Protein AF-A0A967FM12-F1 (afdb_monomer_lite)

Structure (mmCIF, N/CA/C/O backbone):
data_AF-A0A967FM12-F1
#
_entry.id   AF-A0A967FM12-F1
#
loop_
_atom_site.group_PDB
_atom_site.id
_atom_site.type_symbol
_atom_site.label_atom_id
_atom_site.label_alt_id
_atom_site.label_comp_id
_atom_site.label_asym_id
_atom_site.label_entity_id
_atom_site.label_seq_id
_atom_site.pdbx_PDB_ins_code
_atom_site.Cartn_x
_atom_site.Cartn_y
_atom_site.Cartn_z
_atom_site.occupancy
_atom_site.B_iso_or_equiv
_atom_site.auth_seq_id
_atom_site.auth_comp_id
_atom_site.auth_asym_id
_atom_site.auth_atom_id
_atom_site.pdbx_PDB_model_num
ATOM 1 N N . MET A 1 1 ? 28.161 31.773 -40.538 1.00 46.97 1 MET A N 1
ATOM 2 C CA . MET A 1 1 ? 29.030 30.963 -39.656 1.00 46.97 1 MET A CA 1
ATOM 3 C C . MET A 1 1 ? 28.646 29.514 -39.875 1.00 46.97 1 MET A C 1
ATOM 5 O O . MET A 1 1 ? 27.492 29.190 -39.627 1.00 46.97 1 MET A O 1
ATOM 9 N N . ASP A 1 2 ? 29.550 28.676 -40.384 1.00 52.00 2 ASP A N 1
ATOM 10 C CA . ASP A 1 2 ? 29.292 27.235 -40.485 1.00 52.00 2 ASP A CA 1
ATOM 11 C C . ASP A 1 2 ? 29.096 26.665 -39.079 1.00 52.00 2 ASP A C 1
ATOM 13 O O . ASP A 1 2 ? 30.010 26.694 -38.250 1.00 52.00 2 ASP A O 1
ATOM 17 N N . MET A 1 3 ? 27.887 26.187 -38.778 1.00 63.56 3 MET A N 1
ATOM 18 C CA . MET A 1 3 ? 27.616 25.555 -37.491 1.00 63.56 3 MET A CA 1
ATOM 19 C C . MET A 1 3 ? 28.386 24.237 -37.412 1.00 63.56 3 MET A C 1
ATOM 21 O O . MET A 1 3 ? 28.204 23.328 -38.226 1.00 63.56 3 MET A O 1
ATOM 25 N N . LYS A 1 4 ? 29.262 24.133 -36.411 1.00 80.88 4 LYS A N 1
ATOM 26 C CA . LYS A 1 4 ? 30.075 22.941 -36.172 1.00 80.88 4 LYS A CA 1
ATOM 27 C C . LYS A 1 4 ? 29.157 21.748 -35.884 1.00 80.88 4 LYS A C 1
ATOM 29 O O . LYS A 1 4 ? 28.393 21.769 -34.922 1.00 80.88 4 LYS A O 1
ATOM 34 N N . LYS A 1 5 ? 29.235 20.709 -36.720 1.00 87.00 5 LYS A N 1
ATOM 35 C CA . LYS A 1 5 ? 28.486 19.460 -36.520 1.00 87.00 5 LYS A CA 1
ATOM 36 C C . LYS A 1 5 ? 29.008 18.721 -35.283 1.00 87.00 5 LYS A C 1
ATOM 38 O O . LYS A 1 5 ? 30.220 18.566 -35.125 1.00 87.00 5 LYS A O 1
ATOM 43 N N . ILE A 1 6 ? 28.093 18.246 -34.447 1.00 89.12 6 ILE A N 1
ATOM 44 C CA . ILE A 1 6 ? 28.354 17.458 -33.239 1.00 89.12 6 ILE A CA 1
ATOM 45 C C . ILE A 1 6 ? 28.508 15.993 -33.636 1.00 89.12 6 ILE A C 1
ATOM 47 O O . ILE A 1 6 ? 27.712 15.467 -34.416 1.00 89.12 6 ILE A O 1
ATOM 51 N N . ARG A 1 7 ? 29.533 15.325 -33.103 1.00 90.88 7 ARG A N 1
ATOM 52 C CA . ARG A 1 7 ? 29.707 13.876 -33.256 1.00 90.88 7 ARG A CA 1
ATOM 53 C C . ARG A 1 7 ? 28.809 13.159 -32.251 1.00 90.88 7 ARG A C 1
ATOM 55 O O . ARG A 1 7 ? 28.999 13.332 -31.053 1.00 90.88 7 ARG A O 1
ATOM 62 N N . VAL A 1 8 ? 27.872 12.356 -32.741 1.00 90.06 8 VAL A N 1
ATOM 63 C CA . VAL A 1 8 ? 26.956 11.553 -31.925 1.00 90.06 8 VAL A CA 1
ATOM 64 C C . VAL A 1 8 ? 27.341 10.085 -32.052 1.00 90.06 8 VAL A C 1
ATOM 66 O O . VAL A 1 8 ? 27.351 9.544 -33.159 1.00 90.06 8 VAL A O 1
ATOM 69 N N . GLU A 1 9 ? 27.655 9.449 -30.931 1.00 92.06 9 GLU A N 1
ATOM 70 C CA . GLU A 1 9 ? 27.963 8.023 -30.832 1.00 92.06 9 GLU A CA 1
ATOM 71 C C . GLU A 1 9 ? 26.840 7.298 -30.103 1.00 92.06 9 GLU A C 1
ATOM 73 O O . GLU A 1 9 ? 26.502 7.653 -28.977 1.00 92.06 9 GLU A O 1
ATOM 78 N N . LEU A 1 10 ? 26.282 6.272 -30.740 1.00 90.06 10 LEU A N 1
ATOM 79 C CA . LEU A 1 10 ? 25.300 5.380 -30.133 1.00 90.06 10 LEU A CA 1
ATOM 80 C C . LEU A 1 10 ? 26.017 4.097 -29.720 1.00 90.06 10 LEU A C 1
ATOM 82 O O . LEU A 1 10 ? 26.688 3.477 -30.549 1.00 90.06 10 LEU A O 1
ATOM 86 N N . VAL A 1 11 ? 25.910 3.709 -28.453 1.00 89.38 11 VAL A N 1
ATOM 87 C CA . VAL A 1 11 ? 26.667 2.593 -27.875 1.00 89.38 11 VAL A CA 1
ATOM 88 C C . VAL A 1 11 ? 25.723 1.582 -27.248 1.00 89.38 11 VAL A C 1
ATOM 90 O O . VAL A 1 11 ? 24.886 1.944 -26.433 1.00 89.38 11 VAL A O 1
ATOM 93 N N . ASP A 1 12 ? 25.903 0.306 -27.580 1.00 86.25 12 ASP A N 1
ATOM 94 C CA . ASP A 1 12 ? 25.216 -0.799 -26.913 1.00 86.25 12 ASP A CA 1
ATOM 95 C C . ASP A 1 12 ? 25.748 -0.904 -25.479 1.00 86.25 12 ASP A C 1
ATOM 97 O O . ASP A 1 12 ? 26.930 -1.179 -25.256 1.00 86.25 12 ASP A O 1
ATOM 101 N N . SER A 1 13 ? 24.886 -0.664 -24.496 1.00 86.00 13 SER A N 1
ATOM 102 C CA . SER A 1 13 ? 25.240 -0.661 -23.076 1.00 86.00 13 SER A CA 1
ATOM 103 C C . SER A 1 13 ? 25.688 -2.037 -22.569 1.00 86.00 13 SER A C 1
ATOM 105 O O . SER A 1 13 ? 26.541 -2.095 -21.681 1.00 86.00 13 SER A O 1
ATOM 107 N N . SER A 1 14 ? 25.184 -3.126 -23.162 1.00 77.56 14 SER A N 1
ATOM 108 C CA . SER A 1 14 ? 25.478 -4.509 -22.763 1.00 77.56 14 SER A CA 1
ATOM 109 C C . SER A 1 14 ? 26.831 -4.989 -23.286 1.00 77.56 14 SER A C 1
ATOM 111 O O . SER A 1 14 ? 27.601 -5.621 -22.564 1.00 77.56 14 SER A O 1
ATOM 113 N N . LYS A 1 15 ? 27.152 -4.642 -24.536 1.00 81.56 15 LYS A N 1
ATOM 114 C CA . LYS A 1 15 ? 28.401 -5.038 -25.208 1.00 81.56 15 LYS A CA 1
ATOM 115 C C . LYS A 1 15 ? 29.497 -3.985 -25.092 1.00 81.56 15 LYS A C 1
ATOM 117 O O . LYS A 1 15 ? 30.640 -4.250 -25.456 1.00 81.56 15 LYS A O 1
ATOM 122 N N . LYS A 1 16 ? 29.142 -2.779 -24.635 1.00 81.12 16 LYS A N 1
ATOM 123 C CA . LYS A 1 16 ? 29.986 -1.574 -24.622 1.00 81.12 16 LYS A CA 1
ATOM 124 C C . LYS A 1 16 ? 30.610 -1.262 -25.992 1.00 81.12 16 LYS A C 1
ATOM 126 O O . LYS A 1 16 ? 31.653 -0.619 -26.075 1.00 81.12 16 LYS A O 1
ATOM 131 N N . SER A 1 17 ? 29.947 -1.679 -27.071 1.00 85.56 17 SER A N 1
ATOM 132 C CA . SER A 1 17 ? 30.384 -1.494 -28.456 1.00 85.56 17 SER A CA 1
ATOM 133 C C . SER A 1 17 ? 29.604 -0.378 -29.140 1.00 85.56 17 SER A C 1
ATOM 135 O O . SER A 1 17 ? 28.393 -0.255 -28.953 1.00 85.56 17 SER A O 1
ATOM 137 N N . VAL A 1 18 ? 30.281 0.410 -29.974 1.00 89.06 18 VAL A N 1
ATOM 138 C CA . VAL A 1 18 ? 29.631 1.444 -30.789 1.00 89.06 18 VAL A CA 1
ATOM 139 C C . VAL A 1 18 ? 28.722 0.769 -31.816 1.00 89.06 18 VAL A C 1
ATOM 141 O O . VAL A 1 18 ? 29.192 -0.025 -32.626 1.00 89.06 18 VAL A O 1
ATOM 144 N N . ILE A 1 19 ? 27.430 1.092 -31.772 1.00 86.38 19 ILE A N 1
ATOM 145 C CA . ILE A 1 19 ? 26.430 0.658 -32.755 1.00 86.38 19 ILE A CA 1
ATOM 146 C C . ILE A 1 19 ? 26.625 1.470 -34.035 1.00 86.38 19 ILE A C 1
ATOM 148 O O . ILE A 1 19 ? 26.776 0.919 -35.120 1.00 86.38 19 ILE A O 1
ATOM 152 N N . THR A 1 20 ? 26.650 2.800 -33.906 1.00 88.50 20 THR A N 1
ATOM 153 C CA . THR A 1 20 ? 26.874 3.714 -35.030 1.00 88.50 20 THR A CA 1
ATOM 154 C C . THR A 1 20 ? 27.403 5.067 -34.562 1.00 88.50 20 THR A C 1
ATOM 156 O O . THR A 1 20 ? 27.262 5.455 -33.401 1.00 88.50 20 THR A O 1
ATOM 159 N N . THR A 1 21 ? 28.031 5.798 -35.481 1.00 89.50 21 THR A N 1
ATOM 160 C CA . THR A 1 21 ? 28.476 7.179 -35.278 1.00 89.50 21 THR A CA 1
ATOM 161 C C . THR A 1 21 ? 27.900 8.060 -36.375 1.00 89.50 21 THR A C 1
ATOM 163 O O . THR A 1 21 ? 27.985 7.732 -37.557 1.00 89.50 21 THR A O 1
ATOM 166 N N . SER A 1 22 ? 27.354 9.212 -35.999 1.00 88.56 22 SER A N 1
ATOM 167 C CA . SER A 1 22 ? 26.814 10.192 -36.940 1.00 88.56 22 SER A CA 1
ATOM 168 C C . SER A 1 22 ? 27.262 11.611 -36.594 1.00 88.56 22 SER A C 1
ATOM 170 O O . SER A 1 22 ? 27.821 11.872 -35.527 1.00 88.56 22 SER A O 1
ATOM 172 N N . LYS A 1 23 ? 27.063 12.541 -37.530 1.00 89.00 23 LYS A N 1
ATOM 173 C CA . LYS A 1 23 ? 27.299 13.971 -37.317 1.00 89.00 23 LYS A CA 1
ATOM 174 C C . LYS A 1 23 ? 25.974 14.708 -37.437 1.00 89.00 23 LYS A C 1
ATOM 176 O O . LYS A 1 23 ? 25.361 14.647 -38.499 1.00 89.00 23 LYS A O 1
ATOM 181 N N . ARG A 1 24 ? 25.568 15.406 -36.378 1.00 86.12 24 ARG A N 1
ATOM 182 C CA . ARG A 1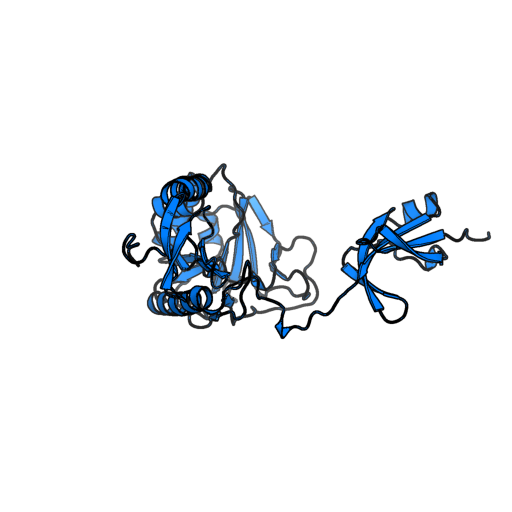 24 ? 24.294 16.133 -36.291 1.00 86.12 24 ARG A CA 1
ATOM 183 C C . ARG A 1 24 ? 24.518 17.625 -36.096 1.00 86.12 24 ARG A C 1
ATOM 185 O O . ARG A 1 24 ? 25.533 18.038 -35.533 1.00 86.12 24 ARG A O 1
ATOM 192 N N . LEU A 1 25 ? 23.599 18.442 -36.588 1.00 87.19 25 LEU A N 1
ATOM 193 C CA . LEU A 1 25 ? 23.564 19.863 -36.256 1.00 87.19 25 LEU A CA 1
ATOM 194 C C . LEU A 1 25 ? 23.036 20.041 -34.825 1.00 87.19 25 LEU A C 1
ATOM 196 O O . LEU A 1 25 ? 22.182 19.268 -34.397 1.00 87.19 25 LEU A O 1
ATOM 200 N N . PRO A 1 26 ? 23.476 21.072 -34.081 1.00 83.00 26 PRO A N 1
ATOM 201 C CA . PRO A 1 26 ? 22.923 21.357 -32.756 1.00 83.00 26 PRO A CA 1
ATOM 202 C C . PRO A 1 26 ? 21.396 21.514 -32.738 1.00 83.00 26 PRO A C 1
ATOM 204 O O . PRO A 1 26 ? 20.760 21.145 -31.759 1.00 83.00 26 PRO A O 1
ATOM 207 N N . SER A 1 27 ? 20.796 22.020 -33.819 1.00 84.00 27 SER A N 1
ATOM 208 C CA . SER A 1 27 ? 19.340 22.151 -33.967 1.00 84.00 27 SER A CA 1
ATOM 209 C C . SER A 1 27 ? 18.601 20.815 -34.104 1.00 84.00 27 SER A C 1
ATOM 211 O O . SER A 1 27 ? 17.395 20.783 -33.913 1.00 84.00 27 SER A O 1
ATOM 213 N N . GLU A 1 28 ? 19.302 19.729 -34.441 1.00 79.44 28 GLU A N 1
ATOM 214 C CA . GLU A 1 28 ? 18.737 18.380 -34.600 1.00 79.44 28 GLU A CA 1
ATOM 215 C C . GLU A 1 28 ? 18.776 17.567 -33.297 1.00 79.44 28 GLU A C 1
ATOM 217 O O . GLU A 1 28 ? 18.360 16.411 -33.284 1.00 79.44 28 GLU A O 1
ATOM 222 N N . LEU A 1 29 ? 19.326 18.133 -32.217 1.00 80.44 29 LEU A N 1
ATOM 223 C CA . LEU A 1 29 ? 19.426 17.470 -30.920 1.00 80.44 29 LEU A CA 1
ATOM 224 C C . LEU A 1 29 ? 18.369 18.022 -29.953 1.00 80.44 29 LEU A C 1
ATOM 226 O O . LEU A 1 29 ? 18.171 19.245 -29.922 1.00 80.44 29 LEU A O 1
ATOM 230 N N . PRO A 1 30 ? 17.735 17.162 -29.136 1.00 75.56 30 PRO A N 1
ATOM 231 C CA . PRO A 1 30 ? 16.859 17.604 -28.060 1.00 75.56 30 PRO A CA 1
ATOM 232 C C . PRO A 1 30 ? 17.645 18.425 -27.033 1.00 75.56 30 PRO A C 1
ATOM 234 O O . PRO A 1 30 ? 18.866 18.291 -26.909 1.00 75.56 30 PRO A O 1
ATOM 237 N N . ASP A 1 31 ? 16.946 19.294 -26.305 1.00 72.00 31 ASP A N 1
ATOM 238 C CA . ASP A 1 31 ? 17.569 20.161 -25.297 1.00 72.00 31 ASP A CA 1
ATOM 239 C C . ASP A 1 31 ? 18.107 19.365 -24.099 1.00 72.00 31 ASP A C 1
ATOM 241 O O . ASP A 1 31 ? 19.141 19.728 -23.531 1.00 72.00 31 ASP A O 1
ATOM 245 N N . LYS A 1 32 ? 17.475 18.222 -23.813 1.00 71.06 32 LYS A N 1
ATOM 246 C CA . LYS A 1 32 ? 17.881 17.251 -22.802 1.00 71.06 32 LYS A CA 1
ATOM 247 C C . LYS A 1 32 ? 17.614 15.832 -23.297 1.00 71.06 32 LYS A C 1
ATOM 249 O O . LYS A 1 32 ? 16.602 15.581 -23.950 1.00 71.06 32 LYS A O 1
ATOM 254 N N . PHE A 1 33 ? 18.512 14.907 -22.981 1.00 65.94 33 PHE A N 1
ATOM 255 C CA . PHE A 1 33 ? 18.268 13.481 -23.188 1.00 65.94 33 PHE A CA 1
ATOM 256 C C . PHE A 1 33 ? 17.698 12.886 -21.905 1.00 65.94 33 PHE A C 1
ATOM 258 O O . PHE A 1 33 ? 18.425 12.659 -20.938 1.00 65.94 33 PHE A O 1
ATOM 265 N N . GLU A 1 34 ? 16.386 12.673 -21.890 1.00 57.69 34 GLU A N 1
ATOM 266 C CA . GLU A 1 34 ? 15.718 11.959 -20.807 1.00 57.69 34 GLU A CA 1
ATOM 267 C C . GLU A 1 34 ? 15.942 10.450 -20.965 1.00 57.69 34 GLU A C 1
ATOM 269 O O . GLU A 1 34 ? 15.908 9.900 -22.071 1.00 57.69 34 GLU A O 1
ATOM 274 N N . LEU A 1 35 ? 16.216 9.780 -19.845 1.00 54.03 35 LEU A N 1
ATOM 275 C CA . LEU A 1 35 ? 16.227 8.321 -19.783 1.00 54.03 35 LEU A CA 1
ATOM 276 C C . LEU A 1 35 ? 14.830 7.819 -20.185 1.00 54.03 35 LEU A C 1
ATOM 278 O O . LEU A 1 35 ? 13.847 8.469 -19.845 1.00 54.03 35 LEU A O 1
ATOM 282 N N . VAL A 1 36 ? 14.743 6.663 -20.859 1.00 54.19 36 VAL A N 1
ATOM 283 C CA . VAL A 1 36 ? 13.491 6.024 -21.352 1.00 54.19 36 VAL A CA 1
ATOM 284 C C . VAL A 1 36 ? 13.026 6.460 -22.762 1.00 54.19 36 VAL A C 1
ATOM 286 O O . VAL A 1 36 ? 12.056 5.921 -23.286 1.00 54.19 36 VAL A O 1
ATOM 289 N N . MET A 1 37 ? 13.761 7.320 -23.477 1.00 68.06 37 MET A N 1
ATOM 290 C CA . MET A 1 37 ? 13.486 7.574 -24.905 1.00 68.06 37 MET A CA 1
ATOM 291 C C . MET A 1 37 ? 13.730 6.317 -25.764 1.00 68.06 37 MET A C 1
ATOM 293 O O . MET A 1 37 ? 14.791 5.700 -25.660 1.00 68.06 37 MET A O 1
ATOM 297 N N . ILE A 1 38 ? 12.782 5.955 -26.637 1.00 75.19 38 ILE A N 1
ATOM 298 C CA . ILE A 1 38 ? 12.930 4.843 -27.592 1.00 75.19 38 ILE A CA 1
ATOM 299 C C . ILE A 1 38 ? 13.470 5.369 -28.927 1.00 75.19 38 ILE A C 1
ATOM 301 O O . ILE A 1 38 ? 12.959 6.342 -29.477 1.00 75.19 38 ILE A O 1
ATOM 305 N N . LEU A 1 39 ? 14.503 4.715 -29.453 1.00 78.12 39 LEU A N 1
ATOM 306 C CA . LEU A 1 39 ? 15.087 4.959 -30.766 1.00 78.12 39 LEU A CA 1
ATOM 307 C C . LEU A 1 39 ? 14.925 3.721 -31.644 1.00 78.12 39 LEU A C 1
ATOM 309 O O . LEU A 1 39 ? 15.309 2.621 -31.249 1.00 78.12 39 LEU A O 1
ATOM 313 N N . GLU A 1 40 ? 14.444 3.915 -32.867 1.00 79.69 40 GLU A N 1
ATOM 314 C CA . GLU A 1 40 ? 14.487 2.884 -33.899 1.00 79.69 40 GLU A CA 1
ATOM 315 C C . GLU A 1 40 ? 15.809 2.992 -34.672 1.00 79.69 40 GLU A C 1
ATOM 317 O O . GLU A 1 40 ? 16.117 4.012 -35.298 1.00 79.69 40 GLU A O 1
ATOM 322 N N . ILE A 1 41 ? 16.628 1.944 -34.611 1.00 80.56 41 ILE A N 1
ATOM 323 C CA . ILE A 1 41 ? 17.931 1.874 -35.273 1.00 80.56 41 ILE A CA 1
ATOM 324 C C . ILE A 1 41 ? 17.978 0.577 -36.070 1.00 80.56 41 ILE A C 1
ATOM 326 O O . ILE A 1 41 ? 17.973 -0.510 -35.501 1.00 80.56 41 ILE A O 1
ATOM 330 N N . MET A 1 42 ? 18.057 0.697 -37.398 1.00 78.00 42 MET A N 1
ATOM 331 C CA . MET A 1 42 ? 18.112 -0.445 -38.325 1.00 78.00 42 MET A CA 1
ATOM 332 C C . MET A 1 42 ? 16.921 -1.417 -38.182 1.00 78.00 42 MET A C 1
ATOM 334 O O . MET A 1 42 ? 17.090 -2.622 -38.351 1.00 78.00 42 MET A O 1
ATOM 338 N N . GLY A 1 43 ? 15.725 -0.892 -37.887 1.00 75.75 43 GLY A N 1
ATOM 339 C CA . GLY A 1 43 ? 14.508 -1.690 -37.692 1.00 75.75 43 GLY A CA 1
ATOM 340 C C . GLY A 1 43 ? 14.436 -2.411 -36.342 1.00 75.75 43 GLY A C 1
ATOM 341 O O . GLY A 1 43 ? 13.584 -3.273 -36.154 1.00 75.75 43 GLY A O 1
ATOM 342 N N . GLU A 1 44 ? 15.337 -2.089 -35.411 1.00 81.12 44 GLU A N 1
ATOM 343 C CA . GLU A 1 44 ? 15.309 -2.570 -34.032 1.00 81.12 44 GLU A CA 1
ATOM 344 C C . GLU A 1 44 ? 15.031 -1.407 -33.082 1.00 81.12 44 GLU A C 1
ATOM 346 O O . GLU A 1 44 ? 15.527 -0.299 -33.290 1.00 81.12 44 GLU A O 1
ATOM 351 N N . GLU A 1 45 ? 14.280 -1.660 -32.015 1.00 83.94 45 GLU A N 1
ATOM 352 C CA . GLU A 1 45 ? 13.993 -0.658 -30.992 1.00 83.94 45 GLU A CA 1
ATOM 353 C C . GLU A 1 45 ? 15.017 -0.710 -29.851 1.00 83.94 45 GLU A C 1
ATOM 355 O O . GLU A 1 45 ? 15.416 -1.774 -29.364 1.00 83.94 45 GLU A O 1
ATOM 360 N N . TRP A 1 46 ? 15.444 0.468 -29.412 1.00 84.81 46 TRP A N 1
ATOM 361 C CA . TRP A 1 46 ? 16.462 0.658 -28.387 1.00 84.81 46 TRP A CA 1
ATOM 362 C C . TRP A 1 46 ? 16.005 1.717 -27.391 1.00 84.81 46 TRP A C 1
ATOM 364 O O . TRP A 1 46 ? 15.546 2.777 -27.789 1.00 84.81 46 TRP A O 1
ATOM 374 N N . SER A 1 47 ? 16.176 1.470 -26.097 1.00 83.00 47 SER A N 1
ATOM 375 C CA . SER A 1 47 ? 15.908 2.451 -25.045 1.00 83.00 47 SER A CA 1
ATOM 376 C C . SER A 1 47 ? 17.183 3.212 -24.688 1.00 83.00 47 SER A C 1
ATOM 378 O O . SER A 1 47 ? 18.247 2.606 -24.530 1.00 83.00 47 SER A O 1
ATOM 380 N N . VAL A 1 48 ? 17.093 4.534 -24.539 1.00 83.25 48 VAL A N 1
ATOM 381 C CA . VAL A 1 48 ? 18.172 5.379 -24.014 1.00 83.25 48 VAL A CA 1
ATOM 382 C C . VAL A 1 48 ? 18.317 5.146 -22.512 1.00 83.25 48 VAL A C 1
ATOM 384 O O . VAL A 1 48 ? 17.436 5.490 -21.725 1.00 83.25 48 VAL A O 1
ATOM 387 N N . VAL A 1 49 ? 19.466 4.593 -22.118 1.00 80.75 49 VAL A N 1
ATOM 388 C CA . VAL A 1 49 ? 19.812 4.282 -20.718 1.00 80.75 49 VAL A CA 1
ATOM 389 C C . VAL A 1 49 ? 20.902 5.191 -20.150 1.00 80.75 49 VAL A C 1
ATOM 391 O O . VAL A 1 49 ? 21.222 5.112 -18.966 1.00 80.75 49 VAL A O 1
ATOM 394 N N . GLY A 1 50 ? 21.468 6.075 -20.971 1.00 79.69 50 GLY A N 1
ATOM 395 C CA . GLY A 1 50 ? 22.407 7.097 -20.522 1.00 79.69 50 GLY A CA 1
ATOM 396 C C . GLY A 1 50 ? 22.832 8.033 -21.646 1.00 79.69 50 GLY A C 1
ATOM 397 O O . GLY A 1 50 ? 22.837 7.651 -22.814 1.00 79.69 50 GLY A O 1
ATOM 398 N N . ALA A 1 51 ? 23.223 9.254 -21.291 1.00 85.69 51 ALA A N 1
ATOM 399 C CA . ALA A 1 51 ? 23.799 10.226 -22.212 1.00 85.69 51 ALA A CA 1
ATOM 400 C C . ALA A 1 51 ? 24.950 10.981 -21.535 1.00 85.69 51 ALA A C 1
ATOM 402 O O . ALA A 1 51 ? 24.844 11.374 -20.374 1.00 85.69 51 ALA A O 1
ATOM 403 N N . ASP A 1 52 ? 26.042 11.176 -22.270 1.00 82.62 52 ASP A N 1
ATOM 404 C CA . ASP A 1 52 ? 27.215 11.928 -21.832 1.00 82.62 52 ASP A CA 1
ATOM 405 C C . ASP A 1 52 ? 27.736 12.833 -22.968 1.00 82.62 52 ASP A C 1
ATOM 407 O O . ASP A 1 52 ? 28.215 12.322 -23.992 1.00 82.62 52 ASP A O 1
ATOM 411 N N . PRO A 1 53 ? 27.671 14.170 -22.830 1.00 84.25 53 PRO A N 1
ATOM 412 C CA . PRO A 1 53 ? 26.987 14.920 -21.768 1.00 84.25 53 PRO A CA 1
ATOM 413 C C . PRO A 1 53 ? 25.452 14.834 -21.870 1.00 84.25 53 PRO A C 1
ATOM 415 O O . PRO A 1 53 ? 24.915 14.604 -22.952 1.00 84.25 53 PRO A O 1
ATOM 418 N N . MET A 1 54 ? 24.739 15.052 -20.761 1.00 78.25 54 MET A N 1
ATOM 419 C CA . MET A 1 54 ? 23.266 14.959 -20.705 1.00 78.25 54 MET A CA 1
ATOM 420 C C . MET A 1 54 ? 22.556 16.228 -21.213 1.00 78.25 54 MET A C 1
ATOM 422 O O . MET A 1 54 ? 21.447 16.160 -21.743 1.00 78.25 54 MET A O 1
ATOM 426 N N . GLU A 1 55 ? 23.215 17.379 -21.066 1.00 79.56 55 GLU A N 1
ATOM 427 C CA . GLU A 1 55 ? 22.675 18.709 -21.357 1.00 79.56 55 GLU A CA 1
ATOM 428 C C . GLU A 1 55 ? 23.204 19.245 -22.697 1.00 79.56 55 GLU A C 1
ATOM 430 O O . GLU A 1 55 ? 24.415 19.267 -22.953 1.00 79.56 55 GLU A O 1
ATOM 435 N N . LYS A 1 56 ? 22.319 19.772 -23.554 1.00 81.06 56 LYS A N 1
ATOM 436 C CA . LYS A 1 56 ? 22.687 20.305 -24.884 1.00 81.06 56 LYS A CA 1
ATOM 437 C C . LYS A 1 56 ? 23.730 21.415 -24.838 1.00 81.06 56 LYS A C 1
ATOM 439 O O . LYS A 1 56 ? 24.584 21.500 -25.724 1.00 81.06 56 LYS A O 1
ATOM 444 N N . SER A 1 57 ? 23.709 22.24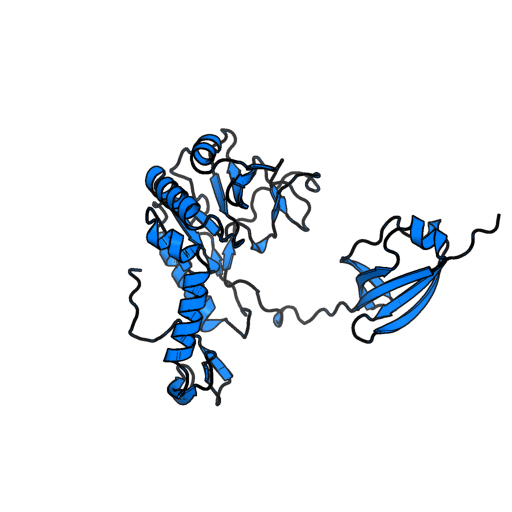0 -23.794 1.00 85.38 57 SER A N 1
ATOM 445 C CA . SER A 1 57 ? 24.701 23.303 -23.605 1.00 85.38 57 SER A CA 1
ATOM 446 C C . SER A 1 57 ? 26.131 22.754 -23.466 1.00 85.38 57 SER A C 1
ATOM 448 O O . SER A 1 57 ? 27.080 23.361 -23.969 1.00 85.38 57 SER A O 1
ATOM 450 N N . GLU A 1 58 ? 26.301 21.579 -22.859 1.00 83.56 58 GLU A N 1
ATOM 451 C CA . GLU A 1 58 ? 27.588 20.896 -22.705 1.00 83.56 58 GLU A CA 1
ATOM 452 C C . GLU A 1 58 ? 27.974 20.110 -23.957 1.00 83.56 58 GLU A C 1
ATOM 454 O O . GLU A 1 58 ? 29.144 20.093 -24.351 1.00 83.56 58 GLU A O 1
ATOM 459 N N . ILE A 1 59 ? 26.993 19.533 -24.649 1.00 86.19 59 ILE A N 1
ATOM 460 C CA . ILE A 1 59 ? 27.197 18.874 -25.943 1.00 86.19 59 ILE A CA 1
ATOM 461 C C . ILE A 1 59 ? 27.748 19.874 -26.972 1.00 86.19 59 ILE A C 1
ATOM 463 O O . ILE A 1 59 ? 28.707 19.573 -27.685 1.00 86.19 59 ILE A O 1
ATOM 467 N N . ILE A 1 60 ? 27.194 21.091 -27.029 1.00 85.94 60 ILE A N 1
ATOM 468 C CA . ILE A 1 60 ? 27.670 22.149 -27.935 1.00 85.94 60 ILE A CA 1
ATOM 469 C C . ILE A 1 60 ? 29.111 22.551 -27.595 1.00 85.94 60 ILE A C 1
ATOM 471 O O . ILE A 1 60 ? 29.931 22.712 -28.501 1.00 85.94 60 ILE A O 1
ATOM 475 N N . LYS A 1 61 ? 29.443 22.675 -26.302 1.00 87.06 61 LYS A N 1
ATOM 476 C CA . LYS A 1 61 ? 30.804 23.009 -25.843 1.00 87.06 61 LYS A CA 1
ATOM 477 C C . LYS A 1 61 ? 31.816 21.922 -26.201 1.00 87.06 61 LYS A C 1
ATOM 479 O O . LYS A 1 61 ? 32.902 22.227 -26.691 1.00 87.06 61 LYS A O 1
ATOM 484 N N . THR A 1 62 ? 31.474 20.661 -25.953 1.00 87.31 62 THR A N 1
ATOM 485 C CA . THR A 1 62 ? 32.385 19.521 -26.144 1.00 87.31 62 THR A CA 1
ATOM 486 C C . THR A 1 62 ? 32.441 19.041 -27.596 1.00 87.31 62 THR A C 1
ATOM 488 O O . THR A 1 62 ? 33.422 18.420 -28.008 1.00 87.31 62 THR A O 1
ATOM 491 N N . GLY A 1 63 ? 31.410 19.332 -28.395 1.00 88.69 63 GLY A N 1
ATOM 492 C CA . GLY A 1 63 ? 31.272 18.888 -29.783 1.00 88.69 63 GLY A CA 1
ATOM 493 C C . GLY A 1 63 ? 31.037 17.381 -29.935 1.00 88.69 63 GLY A C 1
ATOM 494 O O . GLY A 1 63 ? 31.125 16.865 -31.056 1.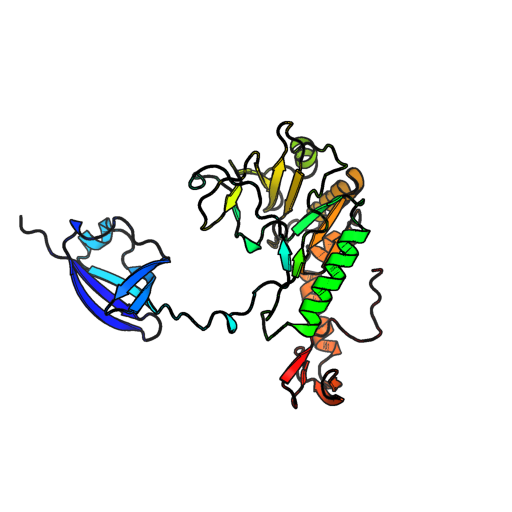00 88.69 63 GLY A O 1
ATOM 495 N N . ARG A 1 64 ? 30.761 16.675 -28.833 1.00 89.81 64 ARG A N 1
ATOM 496 C CA . ARG A 1 64 ? 30.543 15.228 -28.790 1.00 89.81 64 ARG A CA 1
ATOM 497 C C . ARG A 1 64 ? 29.356 14.887 -27.896 1.00 89.81 64 ARG A C 1
ATOM 499 O O . ARG A 1 64 ? 29.125 15.549 -26.893 1.00 89.81 64 ARG A O 1
ATOM 506 N N . LEU A 1 65 ? 28.650 13.833 -28.264 1.00 89.62 65 LEU A N 1
ATOM 507 C CA . LEU A 1 65 ? 27.574 13.234 -27.492 1.00 89.62 65 LEU A CA 1
ATOM 508 C C . LEU A 1 65 ? 27.701 11.720 -27.606 1.00 89.62 65 LEU A C 1
ATOM 510 O O . LEU A 1 65 ? 27.779 11.192 -28.715 1.00 89.62 65 LEU A O 1
ATOM 514 N N . ARG A 1 66 ? 27.701 11.031 -26.471 1.00 89.38 66 ARG A N 1
ATOM 515 C CA . ARG A 1 66 ? 27.648 9.576 -26.395 1.00 89.38 66 ARG A CA 1
ATOM 516 C C . ARG A 1 66 ? 26.340 9.165 -25.735 1.00 89.38 66 ARG A C 1
ATOM 518 O O . ARG A 1 66 ? 26.077 9.564 -24.608 1.00 89.38 66 ARG A O 1
ATOM 525 N N . ILE A 1 67 ? 25.543 8.368 -26.433 1.00 87.81 67 ILE A N 1
ATOM 526 C CA . ILE A 1 67 ? 24.271 7.837 -25.946 1.00 87.81 67 ILE A CA 1
ATOM 527 C C . ILE A 1 67 ? 24.449 6.337 -25.717 1.00 87.81 67 ILE A C 1
ATOM 529 O O . ILE A 1 67 ? 24.817 5.603 -26.636 1.00 87.81 67 ILE A O 1
ATOM 533 N N . GLU A 1 68 ? 24.212 5.885 -24.490 1.00 85.25 68 GLU A N 1
ATOM 534 C CA . GLU A 1 68 ? 24.139 4.467 -24.156 1.00 85.25 68 GLU A CA 1
ATOM 535 C C . GLU A 1 68 ? 22.715 3.958 -24.375 1.00 85.25 68 GLU A C 1
ATOM 537 O O . GLU A 1 68 ? 21.743 4.540 -23.889 1.00 85.25 68 GLU A O 1
ATOM 542 N N . LEU A 1 69 ? 22.607 2.855 -25.108 1.00 86.44 69 LEU A N 1
ATOM 543 C CA . LEU A 1 69 ? 21.357 2.244 -25.525 1.00 86.44 69 LEU A CA 1
ATOM 544 C C . LEU A 1 69 ? 21.252 0.818 -24.986 1.00 86.44 69 LEU A C 1
ATOM 546 O O . LEU A 1 69 ? 22.231 0.069 -24.977 1.00 86.44 69 LEU A O 1
ATOM 550 N N . ALA A 1 70 ? 20.064 0.412 -24.561 1.00 82.50 70 ALA A N 1
ATOM 551 C CA . ALA A 1 70 ? 19.731 -0.981 -24.286 1.00 82.50 70 ALA A CA 1
ATOM 552 C C . ALA A 1 70 ? 18.741 -1.471 -25.343 1.00 82.50 70 ALA A C 1
ATOM 554 O O . ALA A 1 70 ? 17.740 -0.807 -25.604 1.00 82.50 70 ALA A O 1
ATOM 555 N N . LYS A 1 71 ? 19.026 -2.615 -25.970 1.00 83.00 71 LYS A N 1
ATOM 556 C CA . LYS A 1 71 ? 18.113 -3.206 -26.952 1.00 83.00 71 LYS A CA 1
ATOM 557 C C . LYS A 1 71 ? 16.810 -3.574 -26.257 1.00 83.00 71 LYS A C 1
ATOM 559 O O . LYS A 1 71 ? 16.843 -4.262 -25.238 1.00 83.00 71 LYS A O 1
ATOM 564 N N . ILE A 1 72 ? 15.684 -3.145 -26.813 1.00 75.81 72 ILE A N 1
ATOM 565 C CA . ILE A 1 72 ? 14.373 -3.559 -26.327 1.00 75.81 72 ILE A CA 1
ATOM 566 C C . ILE A 1 72 ? 14.116 -4.944 -26.916 1.00 75.81 72 ILE A C 1
ATOM 568 O O . ILE A 1 72 ? 13.963 -5.102 -28.126 1.00 75.81 72 ILE A O 1
ATOM 572 N N . SER A 1 73 ? 14.135 -5.976 -26.072 1.00 65.62 73 SER A N 1
ATOM 573 C CA . SER A 1 73 ? 13.621 -7.287 -26.455 1.00 65.62 73 SER A CA 1
ATOM 574 C C . SER A 1 73 ? 12.219 -7.444 -25.901 1.00 65.62 73 SER A C 1
ATOM 576 O O . SER A 1 73 ? 12.021 -7.480 -24.686 1.00 65.62 73 SER A O 1
ATOM 578 N N . TYR A 1 74 ? 11.258 -7.601 -26.800 1.00 59.75 74 TYR A N 1
ATOM 579 C CA . TYR A 1 74 ? 9.960 -8.141 -26.447 1.00 59.75 74 TYR A CA 1
ATOM 580 C C . TYR A 1 74 ? 10.138 -9.637 -26.212 1.00 59.75 74 TYR A C 1
ATOM 582 O O . TYR A 1 74 ? 10.009 -10.449 -27.130 1.00 59.75 74 TYR A O 1
ATOM 590 N N . ASP A 1 75 ? 10.493 -10.010 -24.983 1.00 55.03 75 ASP A N 1
ATOM 591 C CA . ASP A 1 75 ? 10.251 -11.378 -24.547 1.00 55.03 75 ASP A CA 1
ATOM 592 C C . ASP A 1 75 ? 8.765 -11.683 -24.767 1.00 55.03 75 ASP A C 1
ATOM 594 O O . ASP A 1 75 ? 7.908 -10.804 -24.645 1.00 55.03 75 ASP A O 1
ATOM 598 N N . ASN A 1 76 ? 8.447 -12.928 -25.129 1.00 53.59 76 ASN A N 1
ATOM 599 C CA . ASN A 1 76 ? 7.056 -13.355 -25.232 1.00 53.59 76 ASN A CA 1
ATOM 600 C C . ASN A 1 76 ? 6.352 -12.967 -23.918 1.00 53.59 76 ASN A C 1
ATOM 602 O O . ASN A 1 76 ? 6.788 -13.451 -22.874 1.00 53.59 76 ASN A O 1
ATOM 606 N N . PRO A 1 77 ? 5.288 -12.143 -23.929 1.00 55.53 77 PRO A N 1
ATOM 607 C CA . PRO A 1 77 ? 4.657 -11.665 -22.700 1.00 55.53 77 PRO A CA 1
ATOM 608 C C . PRO A 1 77 ? 4.149 -12.809 -21.811 1.00 55.53 77 PRO A C 1
ATOM 610 O O . PRO A 1 77 ? 4.040 -12.648 -20.601 1.00 55.53 77 PRO A O 1
ATOM 613 N N . ASN A 1 78 ? 3.936 -14.006 -22.374 1.00 58.78 78 ASN A N 1
ATOM 614 C CA . ASN A 1 78 ? 3.616 -15.219 -21.613 1.00 58.78 78 ASN A CA 1
ATOM 615 C C . ASN A 1 78 ? 4.777 -15.755 -20.748 1.00 58.78 78 ASN A C 1
ATOM 617 O O . ASN A 1 78 ? 4.554 -16.599 -19.879 1.00 58.78 78 ASN A O 1
ATOM 621 N N . ASN A 1 79 ? 6.009 -15.306 -20.992 1.00 66.69 79 ASN A N 1
ATOM 622 C CA . ASN A 1 79 ? 7.189 -15.602 -20.178 1.00 66.69 79 ASN A CA 1
ATOM 623 C C . ASN A 1 79 ? 7.490 -14.496 -19.158 1.00 66.69 79 ASN A C 1
ATOM 625 O O . ASN A 1 79 ? 8.319 -14.713 -18.270 1.00 66.69 79 ASN A O 1
ATOM 629 N N . THR A 1 80 ? 6.821 -13.345 -19.251 1.00 75.00 80 THR A N 1
ATOM 630 C CA . THR A 1 80 ? 6.956 -12.268 -18.274 1.00 75.00 80 THR A CA 1
ATOM 631 C C . THR A 1 80 ? 6.205 -12.652 -17.007 1.00 75.00 80 THR A C 1
ATOM 633 O O . THR A 1 80 ? 5.000 -12.898 -17.016 1.00 75.00 80 THR A O 1
ATOM 636 N N . LEU A 1 81 ? 6.936 -12.746 -15.901 1.00 81.56 81 LEU A N 1
ATOM 637 C CA . LEU A 1 81 ? 6.348 -12.995 -14.593 1.00 81.56 81 LEU A CA 1
ATOM 638 C C . LEU A 1 81 ? 5.827 -11.685 -14.002 1.00 81.56 81 LEU A C 1
ATOM 640 O O . LEU A 1 81 ? 6.493 -10.655 -14.087 1.00 81.56 81 LEU A O 1
ATOM 644 N N . PHE A 1 82 ? 4.690 -11.750 -13.321 1.00 86.12 82 PHE A N 1
ATOM 645 C CA . PHE A 1 82 ? 4.229 -10.674 -12.455 1.00 86.12 82 PHE A CA 1
ATOM 646 C C . PHE A 1 82 ? 5.197 -10.499 -11.280 1.00 86.12 82 PHE A C 1
ATOM 648 O O . PHE A 1 82 ? 5.673 -11.478 -10.697 1.00 86.12 82 PHE A O 1
ATOM 655 N N . SER A 1 83 ? 5.481 -9.252 -10.919 1.00 85.00 83 SER A N 1
ATOM 656 C CA . SER A 1 83 ? 6.307 -8.889 -9.760 1.00 85.00 83 SER A CA 1
ATOM 657 C C . SER A 1 83 ? 5.542 -9.031 -8.438 1.00 85.00 83 SER A C 1
ATOM 659 O O . SER A 1 83 ? 6.145 -9.292 -7.395 1.00 85.00 83 SER A O 1
ATOM 661 N N . LEU A 1 84 ? 4.213 -8.901 -8.488 1.00 90.62 84 LEU A N 1
ATOM 662 C CA . LEU A 1 84 ? 3.319 -8.943 -7.338 1.00 90.62 84 LEU A CA 1
ATOM 663 C C . LEU A 1 84 ? 2.381 -10.158 -7.386 1.00 90.62 84 LEU A C 1
ATOM 665 O O . LEU A 1 84 ? 1.996 -10.609 -8.466 1.00 90.62 84 LEU A O 1
ATOM 669 N N . PRO A 1 85 ? 1.969 -10.679 -6.216 1.00 88.94 85 PRO A N 1
ATOM 670 C CA . PRO A 1 85 ? 0.984 -11.753 -6.137 1.00 88.94 85 PRO A CA 1
ATOM 671 C C . PRO A 1 85 ? -0.446 -11.245 -6.378 1.00 88.94 85 PRO A C 1
ATOM 673 O O . PRO A 1 85 ? -1.352 -12.049 -6.583 1.00 88.94 85 PRO A O 1
ATOM 676 N N . THR A 1 86 ? -0.672 -9.930 -6.308 1.00 96.25 86 THR A N 1
ATOM 677 C CA . THR A 1 86 ? -2.006 -9.334 -6.352 1.00 96.25 86 THR A CA 1
ATOM 678 C C . THR A 1 86 ? -1.993 -7.877 -6.798 1.00 96.25 86 THR A C 1
ATOM 680 O O . THR A 1 86 ? -0.992 -7.187 -6.607 1.00 96.25 86 THR A O 1
ATOM 683 N N . ILE A 1 87 ? -3.115 -7.418 -7.350 1.00 95.94 87 ILE A N 1
ATOM 684 C CA . ILE A 1 87 ? -3.396 -6.021 -7.697 1.00 95.94 87 ILE A CA 1
ATOM 685 C C . ILE A 1 87 ? -4.858 -5.689 -7.370 1.00 95.94 87 ILE A C 1
ATOM 687 O O . ILE A 1 87 ? -5.678 -6.590 -7.186 1.00 95.94 87 ILE A O 1
ATOM 691 N N . SER A 1 88 ? -5.176 -4.404 -7.248 1.00 95.31 88 SER A N 1
ATOM 692 C CA . SER A 1 88 ? -6.556 -3.914 -7.172 1.00 95.31 88 SER A CA 1
ATOM 693 C C . SER A 1 88 ? -7.222 -3.955 -8.554 1.00 95.31 88 SER A C 1
ATOM 695 O O . SER A 1 88 ? -6.574 -3.615 -9.539 1.00 95.31 88 SER A O 1
ATOM 697 N N . ASP A 1 89 ? -8.501 -4.335 -8.627 1.00 93.31 89 ASP A N 1
ATOM 698 C CA . ASP A 1 89 ? -9.337 -4.194 -9.839 1.00 93.31 89 ASP A CA 1
ATOM 699 C C . ASP A 1 89 ? -9.777 -2.741 -10.085 1.00 93.31 89 ASP A C 1
ATOM 701 O O . ASP A 1 89 ? -10.178 -2.363 -11.179 1.00 93.31 89 ASP A O 1
ATOM 705 N N . ASP A 1 90 ? -9.726 -1.918 -9.038 1.00 88.94 90 ASP A N 1
ATOM 706 C CA . ASP A 1 90 ? -10.016 -0.489 -9.097 1.00 88.94 90 ASP A CA 1
ATOM 707 C C . ASP A 1 90 ? -8.754 0.270 -9.542 1.00 88.94 90 ASP A C 1
ATOM 709 O O . ASP A 1 90 ? -7.783 0.260 -8.778 1.00 88.94 90 ASP A O 1
ATOM 713 N N . PRO A 1 91 ? -8.749 0.922 -10.723 1.00 79.00 91 PRO A N 1
ATOM 714 C CA . PRO A 1 91 ? -7.624 1.715 -11.220 1.00 79.00 91 PRO A CA 1
ATOM 715 C C . PRO A 1 91 ? -7.591 3.144 -10.649 1.00 79.00 91 PRO A C 1
ATOM 717 O O . PRO A 1 91 ? -6.735 3.936 -11.034 1.00 79.00 91 PRO A O 1
ATOM 720 N N . GLY A 1 92 ? -8.532 3.505 -9.769 1.00 80.88 92 GLY A N 1
ATOM 721 C CA . GLY A 1 92 ? -8.745 4.876 -9.323 1.00 80.88 92 GLY A CA 1
ATOM 722 C C . GLY A 1 92 ? -9.502 5.738 -10.339 1.00 80.88 92 GLY A C 1
ATOM 723 O O . GLY A 1 92 ? -9.733 5.353 -11.485 1.00 80.88 92 GLY A O 1
ATOM 724 N N . VAL A 1 93 ? -9.904 6.937 -9.907 1.00 78.12 93 VAL A N 1
ATOM 725 C CA . VAL A 1 93 ? -10.557 7.937 -10.768 1.00 78.12 93 VAL A CA 1
ATOM 726 C C . VAL A 1 93 ? -9.520 8.972 -11.188 1.00 78.12 93 VAL A C 1
ATOM 728 O O . VAL A 1 93 ? -9.094 9.781 -10.363 1.00 78.12 93 VAL A O 1
ATOM 731 N N . LEU A 1 94 ? -9.108 8.924 -12.455 1.00 80.00 94 LEU A N 1
ATOM 732 C CA . LEU A 1 94 ? -8.150 9.857 -13.047 1.00 80.00 94 LEU A CA 1
ATOM 733 C C . LEU A 1 94 ? -8.871 10.961 -13.833 1.00 80.00 94 LEU A C 1
ATOM 735 O O . LEU A 1 94 ? -9.765 10.682 -14.632 1.00 80.00 94 LEU A O 1
ATOM 739 N N . GLU A 1 95 ? -8.427 12.200 -13.654 1.00 73.62 95 GLU A N 1
ATOM 740 C CA . GLU A 1 95 ? -8.817 13.380 -14.425 1.00 73.62 95 GLU A CA 1
ATOM 741 C C . GLU A 1 95 ? -7.562 14.123 -14.937 1.00 73.62 95 GLU A C 1
ATOM 743 O O . GLU A 1 95 ? -6.525 14.173 -14.270 1.00 73.62 95 GLU A O 1
ATOM 748 N N . GLY A 1 96 ? -7.668 14.733 -16.125 1.00 63.56 96 GLY A N 1
ATOM 749 C CA . GLY A 1 96 ? -6.640 15.612 -16.707 1.00 63.56 96 GLY A CA 1
ATOM 750 C C . GLY A 1 96 ? -5.430 14.910 -17.345 1.00 63.56 96 GLY A C 1
ATOM 751 O O . GLY A 1 96 ? -5.289 13.694 -17.278 1.00 63.56 96 GLY A O 1
ATOM 752 N N . GLU A 1 97 ? -4.555 15.699 -17.979 1.00 62.09 97 GLU A N 1
ATOM 753 C CA . GLU A 1 97 ? -3.280 15.248 -18.562 1.00 62.09 97 GLU A CA 1
ATOM 754 C C . GLU A 1 97 ? -2.107 15.662 -17.659 1.00 62.09 97 GLU A C 1
ATOM 756 O O . GLU A 1 97 ? -2.048 16.815 -17.244 1.00 62.09 97 GLU A O 1
ATOM 761 N N . THR A 1 98 ? -1.169 14.734 -17.412 1.00 58.94 98 THR A N 1
ATOM 762 C CA . THR A 1 98 ? 0.123 14.884 -16.689 1.00 58.94 98 THR A CA 1
ATOM 763 C C . THR A 1 98 ? 0.105 15.667 -15.367 1.00 58.94 98 THR A C 1
ATOM 765 O O . THR A 1 98 ? -0.124 16.871 -15.315 1.00 58.94 98 THR A O 1
ATOM 768 N N . GLY A 1 99 ? 0.462 14.985 -14.274 1.00 57.03 99 GLY A N 1
ATOM 769 C CA . GLY A 1 99 ? 0.554 15.608 -12.955 1.00 57.03 99 GLY A CA 1
ATOM 770 C C . GLY A 1 99 ? 1.575 16.760 -12.912 1.00 57.03 99 GLY A C 1
ATOM 771 O O . GLY A 1 99 ? 2.704 16.570 -13.370 1.00 57.03 99 GLY A O 1
ATOM 772 N N . PRO A 1 100 ? 1.218 17.943 -12.378 1.00 60.69 100 PRO A N 1
ATOM 773 C CA . PRO A 1 100 ? 2.141 19.068 -12.245 1.00 60.69 100 PRO A CA 1
ATOM 774 C C . PRO A 1 100 ? 3.323 18.779 -11.304 1.00 60.69 100 PRO A C 1
ATOM 776 O O . PRO A 1 100 ? 3.322 17.836 -10.507 1.00 60.69 100 PRO A O 1
ATOM 779 N N . GLU A 1 101 ? 4.336 19.650 -11.358 1.00 74.19 101 GLU A N 1
ATOM 780 C CA . GLU A 1 101 ? 5.422 19.680 -10.375 1.00 74.19 101 GLU A CA 1
ATOM 781 C C . GLU A 1 101 ? 4.846 19.806 -8.948 1.00 74.19 101 GLU A C 1
ATOM 783 O O . GLU A 1 101 ? 3.970 20.631 -8.681 1.00 74.19 101 GLU A O 1
ATOM 788 N N . GLY A 1 102 ? 5.325 18.969 -8.021 1.00 82.44 102 GLY A N 1
ATOM 789 C CA . GLY A 1 102 ? 4.853 18.944 -6.629 1.00 82.44 102 GLY A CA 1
ATOM 790 C C . GLY A 1 102 ? 3.822 17.858 -6.295 1.00 82.44 102 GLY A C 1
ATOM 791 O O . GLY A 1 102 ? 3.464 17.720 -5.122 1.00 82.44 102 GLY A O 1
ATOM 792 N N . ASN A 1 103 ? 3.394 17.052 -7.270 1.00 88.69 103 ASN A N 1
ATOM 793 C CA . ASN A 1 103 ? 2.560 15.875 -7.021 1.00 88.69 103 ASN A CA 1
ATOM 794 C C . ASN A 1 103 ? 3.330 14.735 -6.343 1.00 88.69 103 ASN A C 1
ATOM 796 O O . ASN A 1 103 ? 4.540 14.568 -6.522 1.00 88.69 103 ASN A O 1
ATOM 800 N N . PHE A 1 104 ? 2.607 13.912 -5.586 1.00 91.19 104 PHE A N 1
ATOM 801 C CA . PHE A 1 104 ? 3.077 12.594 -5.195 1.00 91.19 104 PHE A CA 1
ATOM 802 C C . PHE A 1 104 ? 2.823 11.615 -6.343 1.00 91.19 104 PHE A C 1
ATOM 804 O O . PHE A 1 104 ? 1.703 11.494 -6.843 1.00 91.19 104 PHE A O 1
ATOM 811 N N . VAL A 1 105 ? 3.879 10.934 -6.779 1.00 89.19 105 VAL A N 1
ATOM 812 C CA . VAL A 1 105 ? 3.840 10.036 -7.933 1.00 89.19 105 VAL A CA 1
ATOM 813 C C . VAL A 1 105 ? 3.959 8.596 -7.451 1.00 89.19 105 VAL A C 1
ATOM 815 O O . VAL A 1 105 ? 4.916 8.262 -6.751 1.00 89.19 105 VAL A O 1
ATOM 818 N N . ILE A 1 106 ? 2.998 7.753 -7.829 1.00 88.69 106 ILE A N 1
ATOM 819 C CA . ILE A 1 106 ? 2.988 6.317 -7.522 1.00 88.69 106 ILE A CA 1
ATOM 820 C C . ILE A 1 106 ? 3.069 5.478 -8.797 1.00 88.69 106 ILE A C 1
ATOM 822 O O . ILE A 1 106 ? 2.695 5.924 -9.883 1.00 88.69 106 ILE A O 1
ATOM 826 N N . HIS A 1 107 ? 3.546 4.244 -8.661 1.00 86.50 107 HIS A N 1
ATOM 827 C CA . HIS A 1 107 ? 3.410 3.236 -9.707 1.00 86.50 107 HIS A CA 1
ATOM 828 C C . HIS A 1 107 ? 1.970 2.693 -9.726 1.00 86.50 107 HIS A C 1
ATOM 830 O O . HIS A 1 107 ? 1.348 2.612 -8.663 1.00 86.50 107 HIS A O 1
ATOM 836 N N . GLU A 1 108 ? 1.431 2.296 -10.888 1.00 84.69 108 GLU A N 1
ATOM 837 C CA . GLU A 1 108 ? 0.064 1.747 -10.960 1.00 84.69 108 GLU A CA 1
ATOM 838 C C . GLU A 1 108 ? -0.107 0.537 -10.036 1.00 84.69 108 GLU A C 1
ATOM 840 O O . GLU A 1 108 ? -1.036 0.482 -9.232 1.00 84.69 108 GLU A O 1
ATOM 845 N N . ASP A 1 109 ? 0.864 -0.375 -10.074 1.00 88.06 109 ASP A N 1
ATOM 846 C CA . ASP A 1 109 ? 0.891 -1.579 -9.238 1.00 88.06 109 ASP A CA 1
ATOM 847 C C . ASP A 1 109 ? 0.909 -1.318 -7.720 1.00 88.06 109 ASP A C 1
ATOM 849 O O . ASP A 1 109 ? 0.543 -2.216 -6.957 1.00 88.06 109 ASP A O 1
ATOM 853 N N . ASP A 1 110 ? 1.321 -0.126 -7.264 1.00 89.62 110 ASP A N 1
ATOM 854 C CA . ASP A 1 110 ? 1.340 0.235 -5.838 1.00 89.62 110 ASP A CA 1
ATOM 855 C C . ASP A 1 110 ? -0.043 0.663 -5.324 1.00 89.62 110 ASP A C 1
ATOM 857 O O . ASP A 1 110 ? -0.271 0.710 -4.105 1.00 89.62 110 ASP A O 1
ATOM 861 N N . TRP A 1 111 ? -0.983 0.958 -6.231 1.00 93.25 111 TRP A N 1
ATOM 862 C CA . TRP A 1 111 ? -2.329 1.379 -5.870 1.00 93.25 111 TRP A CA 1
ATOM 863 C C . TRP A 1 111 ? -3.004 0.336 -4.975 1.00 93.25 111 TRP A C 1
ATOM 865 O O . TRP A 1 111 ? -3.142 -0.844 -5.311 1.00 93.25 111 TRP A O 1
ATOM 875 N N . ARG A 1 112 ? -3.407 0.797 -3.785 1.00 95.62 112 ARG A N 1
ATOM 876 C CA . ARG A 1 112 ? -4.113 0.009 -2.771 1.00 95.62 112 ARG A CA 1
ATOM 877 C C . ARG A 1 112 ? -3.390 -1.262 -2.313 1.00 95.62 112 ARG A C 1
ATOM 879 O O . ARG A 1 112 ? -4.053 -2.165 -1.819 1.00 95.62 112 ARG A O 1
ATOM 886 N N . GLN A 1 113 ? -2.060 -1.359 -2.423 1.00 95.88 113 GLN A N 1
ATOM 887 C CA . GLN A 1 113 ? -1.297 -2.515 -1.908 1.00 95.88 113 GLN A CA 1
ATOM 888 C C . GLN A 1 113 ? -1.122 -2.502 -0.383 1.00 95.88 113 GLN A C 1
ATOM 890 O O . GLN A 1 113 ? -1.131 -3.557 0.257 1.00 95.88 113 GLN A O 1
ATOM 895 N N . LEU A 1 114 ? -0.961 -1.307 0.189 1.00 97.12 114 LEU A N 1
ATOM 896 C CA . LEU A 1 114 ? -0.919 -1.043 1.627 1.00 97.12 114 LEU A CA 1
ATOM 897 C C . LEU A 1 114 ? -2.003 -0.023 1.929 1.00 97.12 114 LEU A C 1
ATOM 899 O O . LEU A 1 114 ? -1.801 1.172 1.709 1.00 97.12 114 LEU A O 1
ATOM 903 N N . GLU A 1 115 ? -3.146 -0.489 2.407 1.00 97.56 115 GLU A N 1
ATOM 904 C CA . GLU A 1 115 ? -4.326 0.352 2.579 1.00 97.56 115 GLU A CA 1
ATOM 905 C C . GLU A 1 115 ? -4.950 0.211 3.963 1.00 97.56 115 GLU A C 1
ATOM 907 O O . GLU A 1 115 ? -4.653 -0.709 4.729 1.00 97.56 115 GLU A O 1
ATOM 912 N N . PHE A 1 116 ? -5.827 1.156 4.276 1.00 98.62 116 PHE A N 1
ATOM 913 C CA . PHE A 1 116 ? -6.703 1.086 5.428 1.00 98.62 116 PHE A CA 1
ATOM 914 C C . PHE A 1 116 ? -8.100 0.680 4.972 1.00 98.62 116 PHE A C 1
ATOM 916 O O . PHE A 1 116 ? -8.623 1.229 4.004 1.00 98.62 116 PHE A O 1
ATOM 923 N N . VAL A 1 117 ? -8.701 -0.274 5.676 1.00 98.44 117 VAL A N 1
ATOM 924 C CA . VAL A 1 117 ? -10.008 -0.842 5.331 1.00 98.44 117 VAL A CA 1
ATOM 925 C C . VAL A 1 117 ? -10.873 -0.895 6.575 1.00 98.44 117 VAL A C 1
ATOM 927 O O . VAL A 1 117 ? -10.404 -1.298 7.636 1.00 98.44 117 VAL A O 1
ATOM 930 N N . SER A 1 118 ? -12.139 -0.512 6.460 1.00 98.50 118 SER A N 1
ATOM 931 C CA . SER A 1 118 ? -13.111 -0.684 7.534 1.00 98.50 118 SER A CA 1
ATOM 932 C C . SER A 1 118 ? -13.216 -2.142 7.981 1.00 98.50 118 SER A C 1
ATOM 934 O O . SER A 1 118 ? -13.151 -3.073 7.173 1.00 98.50 118 SER A O 1
ATOM 936 N N . THR A 1 119 ? -13.409 -2.347 9.281 1.00 98.19 119 THR A N 1
ATOM 937 C CA . THR A 1 119 ? -13.566 -3.683 9.869 1.00 98.19 119 THR A CA 1
ATOM 938 C C . THR A 1 119 ? -14.791 -4.436 9.363 1.00 98.19 119 THR A C 1
ATOM 940 O O . THR A 1 119 ? -14.791 -5.663 9.423 1.00 98.19 119 THR A O 1
ATOM 943 N N . ILE A 1 120 ? -15.784 -3.755 8.776 1.00 98.00 120 ILE A N 1
ATOM 944 C CA . ILE A 1 120 ? -16.937 -4.426 8.151 1.00 98.00 120 ILE A CA 1
ATOM 945 C C . ILE A 1 120 ? -16.520 -5.373 7.016 1.00 98.00 120 ILE A C 1
ATOM 947 O O . ILE A 1 120 ? -17.240 -6.318 6.706 1.00 98.00 120 ILE A O 1
ATOM 951 N N . TYR A 1 121 ? -15.345 -5.145 6.418 1.00 98.25 121 TYR A N 1
ATOM 952 C CA . TYR A 1 121 ? -14.781 -5.972 5.353 1.00 98.25 121 TYR A CA 1
ATOM 953 C C . TYR A 1 121 ? -13.919 -7.127 5.878 1.00 98.25 121 TYR A C 1
ATOM 955 O O . TYR A 1 121 ? -13.186 -7.728 5.101 1.00 98.25 121 TYR A O 1
ATOM 963 N N . GLU A 1 122 ? -13.969 -7.467 7.170 1.00 97.56 122 GLU A N 1
ATOM 964 C CA . GLU A 1 122 ? -13.154 -8.548 7.742 1.00 97.56 122 GLU A CA 1
ATOM 965 C C . GLU A 1 122 ? -13.277 -9.870 6.971 1.00 97.56 122 GLU A C 1
ATOM 967 O O . GLU A 1 122 ? -12.256 -10.470 6.631 1.00 97.56 122 GLU A O 1
ATOM 972 N N . GLY A 1 123 ? -14.508 -10.283 6.649 1.00 96.25 123 GLY A N 1
ATOM 973 C CA . GLY A 1 123 ? -14.763 -11.485 5.850 1.00 96.25 123 GLY A CA 1
ATOM 974 C C . GLY A 1 123 ? -14.172 -11.381 4.442 1.00 96.25 123 GLY A C 1
ATOM 975 O O . GLY A 1 123 ? -13.438 -12.271 4.020 1.00 96.25 123 GLY A O 1
ATOM 976 N N . SER A 1 124 ? -14.399 -10.255 3.758 1.00 98.12 124 SER A N 1
ATOM 977 C CA . SER A 1 124 ? -13.825 -9.991 2.433 1.00 98.12 124 SER A CA 1
ATOM 978 C C . SER A 1 124 ? -12.296 -10.041 2.447 1.00 98.12 124 SER A C 1
ATOM 980 O O . SER A 1 124 ? -11.703 -10.664 1.575 1.00 98.12 124 SER A O 1
ATOM 982 N N . ILE A 1 125 ? -11.645 -9.427 3.443 1.00 97.56 125 ILE A N 1
ATOM 983 C CA . ILE A 1 125 ? -10.182 -9.446 3.586 1.00 97.56 125 ILE A CA 1
ATOM 984 C C . ILE A 1 125 ? -9.677 -10.888 3.736 1.00 97.56 125 ILE A C 1
ATOM 986 O O . ILE A 1 125 ? -8.674 -11.244 3.121 1.00 97.56 125 ILE A O 1
ATOM 990 N N . ALA A 1 126 ? -10.366 -11.721 4.522 1.00 95.56 126 ALA A N 1
ATOM 991 C CA . ALA A 1 126 ? -9.988 -13.119 4.713 1.00 95.56 126 ALA A CA 1
ATOM 992 C C . ALA A 1 126 ? -10.081 -13.936 3.411 1.00 95.56 126 ALA A C 1
ATOM 994 O O . ALA A 1 126 ? -9.173 -14.710 3.110 1.00 95.56 126 ALA A O 1
ATOM 995 N N . GLU A 1 127 ? -11.133 -13.734 2.613 1.00 95.56 127 GLU A N 1
ATOM 996 C CA . GLU A 1 127 ? -11.270 -14.379 1.300 1.00 95.56 127 GLU A CA 1
ATOM 997 C C . GLU A 1 127 ? -10.190 -13.920 0.311 1.00 95.56 127 GLU A C 1
ATOM 999 O O . GLU A 1 127 ? -9.562 -14.748 -0.346 1.00 95.56 127 GLU A O 1
ATOM 1004 N N . GLU A 1 128 ? -9.919 -12.612 0.241 1.00 97.88 128 GLU A N 1
ATOM 1005 C CA . GLU A 1 128 ? -8.841 -12.069 -0.594 1.00 97.88 128 GLU A CA 1
ATOM 1006 C C . GLU A 1 128 ? -7.476 -12.657 -0.188 1.00 97.88 128 GLU A C 1
ATOM 1008 O O . GLU A 1 128 ? -6.669 -13.027 -1.040 1.00 97.88 128 GLU A O 1
ATOM 1013 N N . PHE A 1 129 ? -7.205 -12.792 1.114 1.00 95.00 129 PHE A N 1
ATOM 1014 C CA . PHE A 1 129 ? -5.969 -13.406 1.606 1.00 95.00 129 PHE A CA 1
ATOM 1015 C C . PHE A 1 129 ? -5.833 -14.875 1.203 1.00 95.00 129 PHE A C 1
ATOM 1017 O O . PHE A 1 129 ? -4.725 -15.310 0.883 1.00 95.00 129 PHE A O 1
ATOM 1024 N N . GLU A 1 130 ? -6.928 -15.631 1.188 1.00 89.81 130 GLU A N 1
ATOM 1025 C CA . GLU A 1 130 ? -6.918 -17.025 0.750 1.00 89.81 130 GLU A CA 1
ATOM 1026 C C . GLU A 1 130 ? -6.586 -17.146 -0.745 1.00 89.81 130 GLU A C 1
ATOM 1028 O O . GLU A 1 130 ? -5.726 -17.945 -1.129 1.00 89.81 130 GLU A O 1
ATOM 1033 N N . ASP A 1 131 ? -7.166 -16.290 -1.586 1.00 91.62 131 ASP A N 1
ATOM 1034 C CA . ASP A 1 131 ? -6.847 -16.255 -3.017 1.00 91.62 131 ASP A CA 1
ATOM 1035 C C . ASP A 1 131 ? -5.382 -15.859 -3.268 1.00 91.62 131 ASP A C 1
ATOM 1037 O O . ASP A 1 131 ? -4.667 -16.491 -4.055 1.00 91.62 131 ASP A O 1
ATOM 1041 N N . ILE A 1 132 ? -4.877 -14.861 -2.538 1.00 89.06 132 ILE A N 1
ATOM 1042 C CA . ILE A 1 132 ? -3.468 -14.444 -2.599 1.00 89.06 132 ILE A CA 1
ATOM 1043 C C . ILE A 1 132 ? -2.547 -15.590 -2.161 1.00 89.06 132 ILE A C 1
ATOM 1045 O O . ILE A 1 132 ? -1.509 -15.845 -2.783 1.00 89.06 132 ILE A O 1
ATOM 1049 N N . ARG A 1 133 ? -2.929 -16.338 -1.123 1.00 83.06 133 ARG A N 1
ATOM 1050 C CA . ARG A 1 133 ? -2.191 -17.519 -0.659 1.00 83.06 133 ARG A CA 1
ATOM 1051 C C . ARG A 1 133 ? -2.114 -18.591 -1.749 1.00 83.06 133 ARG A C 1
ATOM 1053 O O . ARG A 1 133 ? -1.046 -19.177 -1.950 1.00 83.06 133 ARG A O 1
ATOM 1060 N N . ILE A 1 134 ? -3.194 -18.808 -2.502 1.00 83.62 134 ILE A N 1
ATOM 1061 C CA . ILE A 1 134 ? -3.221 -19.720 -3.657 1.00 83.62 134 ILE A CA 1
ATOM 1062 C C . ILE A 1 134 ? -2.223 -19.271 -4.738 1.00 83.62 134 ILE A C 1
ATOM 1064 O O . ILE A 1 134 ? -1.487 -20.114 -5.268 1.00 83.62 134 ILE A O 1
ATOM 1068 N N . ILE A 1 135 ? -2.122 -17.967 -5.029 1.00 89.44 135 ILE A N 1
ATOM 1069 C CA . ILE A 1 135 ? -1.112 -17.426 -5.959 1.00 89.44 135 ILE A CA 1
ATOM 1070 C C . ILE A 1 135 ? 0.306 -17.756 -5.493 1.00 89.44 135 ILE A C 1
ATOM 1072 O O . ILE A 1 135 ? 1.114 -18.281 -6.270 1.00 89.44 135 ILE A O 1
ATOM 1076 N N . TYR A 1 136 ? 0.602 -17.522 -4.215 1.00 82.31 136 TYR A N 1
ATOM 1077 C CA . TYR A 1 136 ? 1.904 -17.846 -3.638 1.00 82.31 136 TYR A CA 1
ATOM 1078 C C . TYR A 1 136 ? 2.264 -19.325 -3.761 1.00 82.31 136 TYR A C 1
ATOM 1080 O O . TYR A 1 136 ? 3.402 -19.651 -4.105 1.00 82.31 136 TYR A O 1
ATOM 1088 N N . MET A 1 137 ? 1.312 -20.217 -3.488 1.00 77.75 137 MET A N 1
ATOM 1089 C CA . MET A 1 137 ? 1.558 -21.659 -3.484 1.00 77.75 137 MET A CA 1
ATOM 1090 C C . MET A 1 137 ? 1.710 -22.251 -4.883 1.00 77.75 137 MET A C 1
ATOM 1092 O O . MET A 1 137 ? 2.556 -23.122 -5.090 1.00 77.75 137 MET A O 1
ATOM 1096 N N . ASN A 1 138 ? 0.894 -21.796 -5.835 1.00 84.56 138 ASN A N 1
ATOM 1097 C CA . ASN A 1 138 ? 0.720 -22.496 -7.108 1.00 84.56 138 ASN A CA 1
ATOM 1098 C C . ASN A 1 138 ? 1.356 -21.775 -8.297 1.00 84.56 138 ASN A C 1
ATOM 1100 O O . ASN A 1 138 ? 1.615 -22.403 -9.327 1.00 84.56 138 ASN A O 1
ATOM 1104 N N . HIS A 1 139 ? 1.609 -20.470 -8.178 1.00 84.19 139 HIS A N 1
ATOM 1105 C CA . HIS A 1 139 ? 1.990 -19.640 -9.319 1.00 84.19 139 HIS A CA 1
ATOM 1106 C C . HIS A 1 139 ? 3.334 -18.935 -9.166 1.00 84.19 139 HIS A C 1
ATOM 1108 O O . HIS A 1 139 ? 3.814 -18.364 -10.145 1.00 84.19 139 HIS A O 1
ATOM 1114 N N . ARG A 1 140 ? 3.996 -19.025 -8.011 1.00 78.50 140 ARG A N 1
ATOM 1115 C CA . ARG A 1 140 ? 5.327 -18.444 -7.820 1.00 78.50 140 ARG A CA 1
ATOM 1116 C C . ARG A 1 140 ? 6.414 -19.190 -8.605 1.00 78.50 140 ARG A C 1
ATOM 1118 O O . ARG A 1 140 ? 6.519 -20.415 -8.539 1.00 78.50 140 ARG A O 1
ATOM 1125 N N . VAL A 1 141 ? 7.264 -18.442 -9.308 1.00 76.75 141 VAL A N 1
ATOM 1126 C CA . VAL A 1 141 ? 8.438 -18.938 -10.042 1.00 76.75 141 VAL A CA 1
ATOM 1127 C C . VAL A 1 141 ? 9.613 -17.996 -9.792 1.00 76.75 141 VAL A C 1
ATOM 1129 O O . VAL A 1 141 ? 9.618 -16.852 -10.235 1.00 76.75 141 VAL A O 1
ATOM 1132 N N . GLY A 1 142 ? 10.622 -18.471 -9.057 1.00 77.25 142 GLY A N 1
ATOM 1133 C CA . GLY A 1 142 ? 11.741 -17.626 -8.639 1.00 77.25 142 GLY A CA 1
ATOM 1134 C C . GLY A 1 142 ? 11.260 -16.423 -7.818 1.00 77.25 142 GLY A C 1
ATOM 1135 O O . GLY A 1 142 ? 10.635 -16.588 -6.765 1.00 77.25 142 GLY A O 1
ATOM 1136 N N . ILE A 1 143 ? 11.560 -15.217 -8.303 1.00 71.94 143 ILE A N 1
ATOM 1137 C CA . ILE A 1 143 ? 11.182 -13.957 -7.647 1.00 71.94 143 ILE A CA 1
ATOM 1138 C C . ILE A 1 143 ? 9.805 -13.417 -8.066 1.00 71.94 143 ILE A C 1
ATOM 1140 O O . ILE A 1 143 ? 9.326 -12.505 -7.405 1.00 71.94 143 ILE A O 1
ATOM 1144 N N . GLY A 1 144 ? 9.170 -13.977 -9.102 1.00 76.31 144 GLY A N 1
ATOM 1145 C CA . GLY A 1 144 ? 7.889 -13.496 -9.637 1.00 76.31 144 GLY A CA 1
ATOM 1146 C C . GLY A 1 144 ? 6.789 -14.559 -9.654 1.00 76.31 144 GLY A C 1
ATOM 1147 O O . GLY A 1 144 ? 6.934 -15.641 -9.076 1.00 76.31 144 GLY A O 1
ATOM 1148 N N . PHE A 1 145 ? 5.685 -14.263 -10.342 1.00 83.31 145 PHE A N 1
ATOM 1149 C CA . PHE A 1 145 ? 4.490 -15.102 -10.410 1.00 83.31 145 PHE A CA 1
ATOM 1150 C C . PHE A 1 145 ? 3.983 -15.278 -11.845 1.00 83.31 145 PHE A C 1
ATOM 1152 O O . PHE A 1 145 ? 4.002 -14.359 -12.650 1.00 83.31 145 PHE A O 1
ATOM 1159 N N . LYS A 1 146 ? 3.483 -16.471 -12.170 1.00 89.00 146 LYS A N 1
ATOM 1160 C CA . LYS A 1 146 ? 2.833 -16.779 -13.458 1.00 89.00 146 LYS A CA 1
ATOM 1161 C C . LYS A 1 146 ? 1.399 -16.261 -13.557 1.00 89.00 146 LYS A C 1
ATOM 1163 O O . LYS A 1 146 ? 0.843 -16.196 -14.645 1.00 89.00 146 LYS A O 1
ATOM 1168 N N . LYS A 1 147 ? 0.778 -15.994 -12.413 1.00 93.19 147 LYS A N 1
ATOM 1169 C CA . LYS A 1 147 ? -0.559 -15.421 -12.267 1.00 93.19 147 LYS A CA 1
ATOM 1170 C C . LYS A 1 147 ? -0.533 -14.481 -11.075 1.00 93.19 147 LYS A C 1
ATOM 1172 O O . LYS A 1 147 ? 0.261 -14.704 -10.164 1.00 93.19 147 LYS A O 1
ATOM 1177 N N . LEU A 1 148 ? -1.428 -13.510 -11.069 1.00 94.75 148 LEU A N 1
ATOM 1178 C CA . LEU A 1 148 ? -1.742 -12.706 -9.898 1.00 94.75 148 LEU A CA 1
ATOM 1179 C C . LEU A 1 148 ? -3.229 -12.827 -9.580 1.00 94.75 148 LEU A C 1
ATOM 1181 O O . LEU A 1 148 ? -4.015 -13.287 -10.411 1.00 94.75 148 LEU A O 1
ATOM 1185 N N . HIS A 1 149 ? -3.590 -12.417 -8.374 1.00 97.12 149 HIS A N 1
ATOM 1186 C CA . HIS A 1 149 ? -4.970 -12.295 -7.936 1.00 97.12 149 HIS A CA 1
ATOM 1187 C C . HIS A 1 149 ? -5.456 -10.846 -8.055 1.00 97.12 149 HIS A C 1
ATOM 1189 O O . HIS A 1 149 ? -4.802 -9.937 -7.540 1.00 97.12 149 HIS A O 1
ATOM 1195 N N . VAL A 1 150 ? -6.592 -10.624 -8.712 1.00 97.31 150 VAL A N 1
ATOM 1196 C CA . VAL A 1 150 ? -7.202 -9.295 -8.866 1.00 97.31 150 VAL A CA 1
ATOM 1197 C C . VAL A 1 150 ? -8.262 -9.119 -7.777 1.00 97.31 150 VAL A C 1
ATOM 1199 O O . VAL A 1 150 ? -9.231 -9.874 -7.735 1.00 97.31 150 VAL A O 1
ATOM 1202 N N . ARG A 1 151 ? -8.062 -8.147 -6.883 1.00 96.75 151 ARG A N 1
ATOM 1203 C CA . ARG A 1 151 ? -8.923 -7.913 -5.712 1.00 96.75 151 ARG A CA 1
ATOM 1204 C C . ARG A 1 151 ? -10.074 -6.984 -6.046 1.00 96.75 151 ARG A C 1
ATOM 1206 O O . ARG A 1 151 ? -9.850 -5.912 -6.605 1.00 96.75 151 ARG A O 1
ATOM 1213 N N . ASN A 1 152 ? -11.274 -7.338 -5.602 1.00 96.38 152 ASN A N 1
ATOM 1214 C CA . ASN A 1 152 ? -12.477 -6.530 -5.816 1.00 96.38 152 ASN A CA 1
ATOM 1215 C C . ASN A 1 152 ? -13.535 -6.652 -4.702 1.00 96.38 152 ASN A C 1
ATOM 1217 O O . ASN A 1 152 ? -14.589 -6.026 -4.802 1.00 96.38 152 ASN A O 1
ATOM 1221 N N . ARG A 1 153 ? -13.272 -7.392 -3.614 1.00 96.81 153 ARG A N 1
ATOM 1222 C CA . ARG A 1 153 ? -14.248 -7.616 -2.526 1.00 96.81 153 ARG A CA 1
ATOM 1223 C C . ARG A 1 153 ? -14.368 -6.459 -1.523 1.00 96.81 153 ARG A C 1
ATOM 1225 O O . ARG A 1 153 ? -15.203 -6.518 -0.619 1.00 96.81 153 ARG A O 1
ATOM 1232 N N . SER A 1 154 ? -13.548 -5.417 -1.665 1.00 92.94 154 SER A N 1
ATOM 1233 C CA . SER A 1 154 ? -13.591 -4.175 -0.875 1.00 92.94 154 SER A CA 1
ATOM 1234 C C . SER A 1 154 ? -13.511 -2.934 -1.782 1.00 92.94 154 SER A C 1
ATOM 1236 O O . SER A 1 154 ? -12.552 -2.161 -1.706 1.00 92.94 154 SER A O 1
ATOM 1238 N N . PRO A 1 155 ? -14.491 -2.713 -2.679 1.00 91.38 155 PRO A N 1
ATOM 1239 C CA . PRO A 1 155 ? -14.418 -1.631 -3.663 1.00 91.38 155 PRO A CA 1
ATOM 1240 C C . PRO A 1 155 ? -14.455 -0.240 -3.015 1.00 91.38 155 PRO A C 1
ATOM 1242 O O . PRO A 1 155 ? -13.866 0.689 -3.551 1.00 91.38 155 PRO A O 1
ATOM 1245 N N . LEU A 1 156 ? -15.083 -0.107 -1.839 1.00 93.19 156 LEU A N 1
ATOM 1246 C CA . LEU A 1 156 ? -15.181 1.140 -1.076 1.00 93.19 156 LEU A CA 1
ATOM 1247 C C . LEU A 1 156 ? -14.717 0.914 0.376 1.00 93.19 156 LEU A C 1
ATOM 1249 O O . LEU A 1 156 ? -15.555 0.706 1.258 1.00 93.19 156 LEU A O 1
ATOM 1253 N N . PRO A 1 157 ? -13.397 0.940 0.658 1.00 96.12 157 PRO A N 1
ATOM 1254 C CA . PRO A 1 157 ? -12.834 0.573 1.965 1.00 96.12 157 PRO A CA 1
ATOM 1255 C C . PRO A 1 157 ? -13.362 1.381 3.158 1.00 96.12 157 PRO A C 1
ATOM 1257 O O . PRO A 1 157 ? -13.260 0.918 4.292 1.00 96.12 157 PRO A O 1
ATOM 1260 N N . PHE A 1 158 ? -13.934 2.562 2.909 1.00 96.75 158 PHE A N 1
ATOM 1261 C CA . PHE A 1 158 ? -14.482 3.479 3.913 1.00 96.75 158 PHE A CA 1
ATOM 1262 C C . PHE A 1 158 ? -16.012 3.649 3.819 1.00 96.75 158 PHE A C 1
ATOM 1264 O O . PHE A 1 158 ? -16.547 4.617 4.346 1.00 96.75 158 PHE A O 1
ATOM 1271 N N . SER A 1 159 ? -16.746 2.732 3.176 1.00 93.31 159 SER A N 1
ATOM 1272 C CA . SER A 1 159 ? -18.188 2.900 2.898 1.00 93.31 159 SER A CA 1
ATOM 1273 C C . SER A 1 159 ? -19.088 3.153 4.119 1.00 93.31 159 SER A C 1
ATOM 1275 O O . SER A 1 159 ? -20.160 3.731 3.968 1.00 93.31 159 SER A O 1
ATOM 1277 N N . ASP A 1 160 ? -18.689 2.718 5.316 1.00 96.75 160 ASP A N 1
ATOM 1278 C CA . ASP A 1 160 ? -19.402 2.945 6.583 1.00 96.75 160 ASP A CA 1
ATOM 1279 C C . ASP A 1 160 ? -18.738 4.004 7.480 1.00 96.75 160 ASP A C 1
ATOM 1281 O O . ASP A 1 160 ? -19.130 4.174 8.637 1.00 96.75 160 ASP A O 1
ATOM 1285 N N . LYS A 1 161 ? -17.713 4.704 6.985 1.00 95.12 161 LYS A N 1
ATOM 1286 C CA . LYS A 1 161 ? -16.923 5.663 7.759 1.00 95.12 161 LYS A CA 1
ATOM 1287 C C . LYS A 1 161 ? -17.045 7.067 7.165 1.00 95.12 161 LYS A C 1
ATOM 1289 O O . LYS A 1 161 ? -16.876 7.276 5.971 1.00 95.12 161 LYS A O 1
ATOM 1294 N N . SER A 1 162 ? -17.233 8.057 8.033 1.00 96.62 162 SER A N 1
ATOM 1295 C CA . SER A 1 162 ? -17.195 9.480 7.667 1.00 96.62 162 SER A CA 1
ATOM 1296 C C . SER A 1 162 ? -15.986 10.131 8.326 1.00 96.62 162 SER A C 1
ATOM 1298 O O . SER A 1 162 ? -16.073 10.631 9.449 1.00 96.62 162 SER A O 1
ATOM 1300 N N . ILE A 1 163 ? -14.831 10.064 7.660 1.00 97.81 163 ILE A N 1
ATOM 1301 C CA . ILE A 1 163 ? -13.556 10.542 8.205 1.00 97.81 163 ILE A CA 1
ATOM 1302 C C . ILE A 1 163 ? -12.961 11.578 7.260 1.00 97.81 163 ILE A C 1
ATOM 1304 O O . ILE A 1 163 ? -12.722 11.296 6.090 1.00 97.81 163 ILE A O 1
ATOM 1308 N N . GLN A 1 164 ? -12.681 12.769 7.784 1.00 97.62 164 GLN A N 1
ATOM 1309 C CA . GLN A 1 164 ? -11.992 13.819 7.039 1.00 97.62 164 GLN A CA 1
ATOM 1310 C C . GLN A 1 164 ? -10.472 13.657 7.123 1.00 97.62 164 GLN A C 1
ATOM 1312 O O . GLN A 1 164 ? -9.934 13.267 8.162 1.00 97.62 164 GLN A O 1
ATOM 1317 N N . VAL A 1 165 ? -9.768 14.076 6.069 1.00 96.31 165 VAL A N 1
ATOM 1318 C CA . VAL A 1 165 ? -8.293 14.083 6.007 1.00 96.31 165 VAL A CA 1
ATOM 1319 C C . VAL A 1 165 ? -7.666 14.832 7.187 1.00 96.31 165 VAL A C 1
ATOM 1321 O O . VAL A 1 165 ? -6.691 14.362 7.774 1.00 96.31 165 VAL A O 1
ATOM 1324 N N . MET A 1 166 ? -8.252 15.961 7.600 1.00 96.06 166 MET A N 1
ATOM 1325 C CA . MET A 1 166 ? -7.748 16.744 8.736 1.00 96.06 166 MET A CA 1
ATOM 1326 C C . MET A 1 166 ? -7.739 15.950 10.046 1.00 96.06 166 MET A C 1
ATOM 1328 O O . MET A 1 166 ? -6.772 16.030 10.801 1.00 96.06 166 MET A O 1
ATOM 1332 N N . ALA A 1 167 ? -8.751 15.112 10.278 1.00 97.50 167 ALA A N 1
ATOM 1333 C CA . ALA A 1 167 ? -8.826 14.277 11.473 1.00 97.50 167 ALA A CA 1
ATOM 1334 C C . ALA A 1 167 ? -7.732 13.191 11.493 1.00 97.50 167 ALA A C 1
ATOM 1336 O O . ALA A 1 167 ? -7.250 12.806 12.561 1.00 97.50 167 ALA A O 1
ATOM 1337 N N . ILE A 1 168 ? -7.299 12.722 10.317 1.00 97.81 168 ILE A N 1
ATOM 1338 C CA . ILE A 1 168 ? -6.147 11.822 10.196 1.00 97.81 168 ILE A CA 1
ATOM 1339 C C . ILE A 1 168 ? -4.841 12.578 10.451 1.00 97.81 168 ILE A C 1
ATOM 1341 O O . ILE A 1 168 ? -3.995 12.082 11.197 1.00 97.81 168 ILE A O 1
ATOM 1345 N N . LYS A 1 169 ? -4.686 13.791 9.907 1.00 97.12 169 LYS A N 1
ATOM 1346 C CA . LYS A 1 169 ? -3.494 14.633 10.109 1.00 97.12 169 LYS A CA 1
ATOM 1347 C C . LYS A 1 169 ? -3.264 15.028 11.570 1.00 97.12 169 LYS A C 1
ATOM 1349 O O . LYS A 1 169 ? -2.120 15.185 11.976 1.00 97.12 169 LYS A O 1
ATOM 1354 N N . GLU A 1 170 ? -4.306 15.115 12.395 1.00 97.44 170 GLU A N 1
ATOM 1355 C CA . GLU A 1 170 ? -4.149 15.301 13.847 1.00 97.44 170 GLU A CA 1
ATOM 1356 C C . GLU A 1 170 ? -3.413 14.131 14.528 1.00 97.44 170 GLU A C 1
ATOM 1358 O O . GLU A 1 170 ? -2.724 14.315 15.536 1.00 97.44 170 GLU A O 1
ATOM 1363 N N . ILE A 1 171 ? -3.551 12.912 13.996 1.00 97.81 171 ILE A N 1
ATOM 1364 C CA . ILE A 1 171 ? -2.874 11.715 14.514 1.00 97.81 171 ILE A CA 1
ATOM 1365 C C . ILE A 1 171 ? -1.530 11.509 13.814 1.00 97.81 171 ILE A C 1
ATOM 1367 O O . ILE A 1 171 ? -0.541 11.172 14.472 1.00 97.81 171 ILE A O 1
ATOM 1371 N N . LEU A 1 172 ? -1.508 11.724 12.498 1.00 97.00 172 LEU A N 1
ATOM 1372 C CA . LEU A 1 172 ? -0.367 11.557 11.608 1.00 97.00 172 LEU A CA 1
ATOM 1373 C C . LEU A 1 172 ? 0.044 12.908 10.992 1.00 97.00 172 LEU A C 1
ATOM 1375 O O . LEU A 1 172 ? -0.240 13.152 9.816 1.00 97.00 172 LEU A O 1
ATOM 1379 N N . PRO A 1 173 ? 0.695 13.797 11.769 1.00 96.62 173 PRO A N 1
ATOM 1380 C CA . PRO A 1 173 ? 0.983 15.164 11.349 1.00 96.62 173 PRO A CA 1
ATOM 1381 C C . PRO A 1 173 ? 1.865 15.222 10.107 1.00 96.62 173 PRO A C 1
ATOM 1383 O O . PRO A 1 173 ? 2.813 14.444 9.963 1.00 96.62 173 PRO A O 1
ATOM 1386 N N . SER A 1 174 ? 1.542 16.181 9.238 1.00 96.50 174 SER A N 1
ATOM 1387 C CA . SER A 1 174 ? 2.268 16.468 8.003 1.00 96.50 174 SER A CA 1
ATOM 1388 C C . SER A 1 174 ? 3.585 17.189 8.284 1.00 96.50 174 SER A C 1
ATOM 1390 O O . SER A 1 174 ? 3.647 18.123 9.084 1.00 96.50 174 SER A O 1
ATOM 1392 N N . ARG A 1 175 ? 4.635 16.741 7.601 1.00 94.94 175 ARG A N 1
ATOM 1393 C CA . ARG A 1 175 ? 5.905 17.441 7.404 1.00 94.94 175 ARG A CA 1
ATOM 1394 C C . ARG A 1 175 ? 5.913 18.186 6.072 1.00 94.94 175 ARG A C 1
ATOM 1396 O O . ARG A 1 175 ? 6.472 19.276 5.990 1.00 94.94 175 ARG A O 1
ATOM 1403 N N . LYS A 1 176 ? 5.339 17.571 5.039 1.00 95.00 176 LYS A N 1
ATOM 1404 C CA . LYS A 1 176 ? 5.248 18.101 3.681 1.00 95.00 176 LYS A CA 1
ATOM 1405 C C . LYS A 1 176 ? 3.942 17.633 3.059 1.00 95.00 176 LYS A C 1
ATOM 1407 O O . LYS A 1 176 ? 3.676 16.436 3.018 1.00 95.00 176 LYS A O 1
ATOM 1412 N N . ASP A 1 177 ? 3.188 18.570 2.510 1.00 96.00 177 ASP A N 1
ATOM 1413 C CA . ASP A 1 177 ? 2.015 18.284 1.696 1.00 96.00 177 ASP A CA 1
ATOM 1414 C C . ASP A 1 177 ? 2.395 18.249 0.216 1.00 96.00 177 ASP A C 1
ATOM 1416 O O . ASP A 1 177 ? 3.255 19.008 -0.241 1.00 96.00 177 ASP A O 1
ATOM 1420 N N . PHE A 1 178 ? 1.779 17.326 -0.512 1.00 94.12 178 PHE A N 1
ATOM 1421 C CA . PHE A 1 178 ? 1.842 17.278 -1.966 1.00 94.12 178 PHE A CA 1
ATOM 1422 C C . PHE A 1 178 ? 0.583 17.928 -2.533 1.00 94.12 178 PHE A C 1
ATOM 1424 O O . PHE A 1 178 ? -0.443 17.976 -1.852 1.00 94.12 178 PHE A O 1
ATOM 1431 N N . ASN A 1 179 ? 0.673 18.423 -3.767 1.00 89.50 179 ASN A N 1
ATOM 1432 C CA . ASN A 1 179 ? -0.469 19.059 -4.423 1.00 89.50 179 ASN A CA 1
ATOM 1433 C C . ASN A 1 179 ? -1.563 18.023 -4.696 1.00 89.50 179 ASN A C 1
ATOM 1435 O O . ASN A 1 179 ? -2.674 18.166 -4.200 1.00 89.50 179 ASN A O 1
ATOM 1439 N N . ASP A 1 180 ? -1.197 16.947 -5.396 1.00 87.56 180 ASP A N 1
ATOM 1440 C CA . ASP A 1 180 ? -2.094 15.850 -5.753 1.00 87.56 180 ASP A CA 1
ATOM 1441 C C . ASP A 1 180 ? -1.354 14.504 -5.850 1.00 87.56 180 ASP A C 1
ATOM 1443 O O . ASP A 1 180 ? -0.126 14.429 -5.735 1.00 87.56 180 ASP A O 1
ATOM 1447 N N . LEU A 1 181 ? -2.111 13.430 -6.084 1.00 90.00 181 LEU A N 1
ATOM 1448 C CA . LEU A 1 181 ? -1.640 12.094 -6.438 1.00 90.00 181 LEU A CA 1
ATOM 1449 C C . LEU A 1 181 ? -1.683 11.895 -7.962 1.00 90.00 181 LEU A C 1
ATOM 1451 O O . LEU A 1 181 ? -2.658 12.256 -8.618 1.00 90.00 181 LEU A O 1
ATOM 1455 N N . SER A 1 182 ? -0.650 11.271 -8.528 1.00 87.94 182 SER A N 1
ATOM 1456 C CA . SER A 1 182 ? -0.576 10.946 -9.961 1.00 87.94 182 SER A CA 1
ATOM 1457 C C . SER A 1 182 ? 0.169 9.637 -10.223 1.00 87.94 182 SER A C 1
ATOM 1459 O O . SER A 1 182 ? 0.940 9.179 -9.376 1.00 87.94 182 SER A O 1
ATOM 1461 N N . TYR A 1 183 ? -0.053 9.042 -11.396 1.00 84.44 183 TYR A N 1
ATOM 1462 C CA . TYR A 1 183 ? 0.707 7.873 -11.848 1.00 84.44 183 TYR A CA 1
ATOM 1463 C C . TYR A 1 183 ? 2.009 8.249 -12.559 1.00 84.44 183 TYR A C 1
ATOM 1465 O O . TYR A 1 183 ? 2.090 9.284 -13.220 1.00 84.44 183 TYR A O 1
ATOM 1473 N N . TYR A 1 184 ? 3.018 7.380 -12.437 1.00 72.06 184 TYR A N 1
ATOM 1474 C CA . TYR A 1 184 ? 4.365 7.596 -12.974 1.00 72.06 184 TYR A CA 1
ATOM 1475 C C . TYR A 1 184 ? 4.426 7.701 -14.508 1.00 72.06 184 TYR A C 1
ATOM 1477 O O . TYR A 1 184 ? 5.200 8.512 -15.007 1.00 72.06 184 TYR A O 1
ATOM 1485 N N . GLN A 1 185 ? 3.631 6.923 -15.258 1.00 62.75 185 GLN A N 1
ATOM 1486 C CA . GLN A 1 185 ? 3.733 6.866 -16.732 1.00 62.75 185 GLN A CA 1
ATOM 1487 C C . GLN A 1 185 ? 2.454 7.232 -17.481 1.00 62.75 185 GLN A C 1
ATOM 1489 O O . GLN A 1 185 ? 2.533 7.739 -18.596 1.00 62.75 185 GLN A O 1
ATOM 1494 N N . ASN A 1 186 ? 1.282 7.023 -16.883 1.00 59.09 186 ASN A N 1
ATOM 1495 C CA . ASN A 1 186 ? 0.018 7.157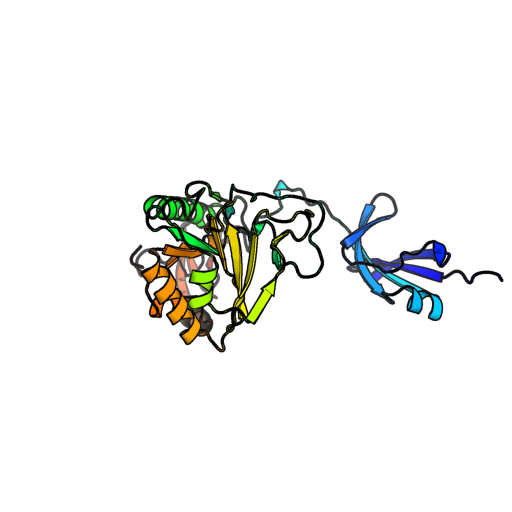 -17.608 1.00 59.09 186 ASN A CA 1
ATOM 1496 C C . ASN A 1 186 ? -0.559 8.576 -17.673 1.00 59.09 186 ASN A C 1
ATOM 1498 O O . ASN A 1 186 ? -1.625 8.748 -18.251 1.00 59.09 186 ASN A O 1
ATOM 1502 N N . GLY A 1 187 ? 0.129 9.582 -17.117 1.00 61.62 187 GLY A N 1
ATOM 1503 C CA . GLY A 1 187 ? -0.279 10.983 -17.222 1.00 61.62 187 GLY A CA 1
ATOM 1504 C C . GLY A 1 187 ? -1.727 11.205 -16.778 1.00 61.62 187 GLY A C 1
ATOM 1505 O O . GLY A 1 187 ? -2.599 11.403 -17.606 1.00 61.62 187 GLY A O 1
ATOM 1506 N N . GLY A 1 188 ? -1.984 11.203 -15.474 1.00 70.75 188 GLY A N 1
ATOM 1507 C CA . GLY A 1 188 ? -3.312 11.483 -14.928 1.00 70.75 188 GLY A CA 1
ATOM 1508 C C . GLY A 1 188 ? -3.221 11.861 -13.458 1.00 70.75 188 GLY A C 1
ATOM 1509 O O . GLY A 1 188 ? -2.339 11.371 -12.744 1.00 70.75 188 GLY A O 1
ATOM 1510 N N . VAL A 1 189 ? -4.104 12.755 -13.021 1.00 78.75 189 VAL A N 1
ATOM 1511 C CA . VAL A 1 189 ? -4.215 13.185 -11.624 1.00 78.75 189 VAL A CA 1
ATOM 1512 C C . VAL A 1 189 ? -5.447 12.535 -11.019 1.00 78.75 189 VAL A C 1
ATOM 1514 O O . VAL A 1 189 ? -6.497 12.478 -11.649 1.00 78.75 189 VAL A O 1
ATOM 1517 N N . PHE A 1 190 ? -5.338 12.025 -9.799 1.00 83.44 190 PHE A N 1
ATOM 1518 C CA . PHE A 1 190 ? -6.503 11.489 -9.110 1.00 83.44 190 PHE A CA 1
ATOM 1519 C C . PHE A 1 190 ? -7.439 12.625 -8.687 1.00 83.44 190 PHE A C 1
ATOM 1521 O O . PHE A 1 190 ? -7.020 13.576 -8.024 1.00 83.44 190 PHE A O 1
ATOM 1528 N N . SER A 1 191 ? -8.723 12.507 -9.009 1.00 84.69 191 SER A N 1
ATOM 1529 C CA . SER A 1 191 ? -9.726 13.478 -8.571 1.00 84.69 191 SER A CA 1
ATOM 1530 C C . SER A 1 191 ? -9.868 13.482 -7.056 1.00 84.69 191 SER A C 1
ATOM 1532 O O . SER A 1 191 ? -9.973 12.423 -6.436 1.00 84.69 191 SER A O 1
ATOM 1534 N N . ASN A 1 192 ? -9.948 14.677 -6.461 1.00 91.50 192 ASN A N 1
ATOM 1535 C CA . ASN A 1 192 ? -10.097 14.858 -5.011 1.00 91.50 192 ASN A CA 1
ATOM 1536 C C . ASN A 1 192 ? -9.059 14.049 -4.216 1.00 91.50 192 ASN A C 1
ATOM 1538 O O . ASN A 1 192 ? -9.371 13.400 -3.214 1.00 91.50 192 ASN A O 1
ATOM 1542 N N . SER A 1 193 ? -7.827 14.018 -4.717 1.00 93.81 193 SER A N 1
ATOM 1543 C CA . SER A 1 193 ? -6.757 13.259 -4.096 1.00 93.81 193 SER A CA 1
ATOM 1544 C C . SER A 1 193 ? -6.122 14.004 -2.932 1.00 93.81 193 SER A C 1
ATOM 1546 O O . SER A 1 193 ? -6.279 15.210 -2.756 1.00 93.81 193 SER A O 1
ATOM 1548 N N . PHE A 1 194 ? -5.393 13.263 -2.110 1.00 95.25 194 PHE A N 1
ATOM 1549 C CA . PHE A 1 194 ? -4.505 13.845 -1.121 1.00 95.25 194 PHE A CA 1
ATOM 1550 C C . PHE A 1 194 ? -3.231 13.021 -1.038 1.00 95.25 194 PHE A C 1
ATOM 1552 O O . PHE A 1 194 ? -3.253 11.798 -1.198 1.00 95.25 194 PHE A O 1
ATOM 1559 N N . ALA A 1 195 ? -2.129 13.682 -0.702 1.00 96.50 195 ALA A N 1
ATOM 1560 C CA . ALA A 1 195 ? -0.923 13.021 -0.244 1.00 96.50 195 ALA A CA 1
ATOM 1561 C C . ALA A 1 195 ? -0.135 13.936 0.698 1.00 96.50 195 ALA A C 1
ATOM 1563 O O . ALA A 1 195 ? -0.044 15.145 0.479 1.00 96.50 195 ALA A O 1
ATOM 1564 N N . TRP A 1 196 ? 0.459 13.368 1.746 1.00 97.25 196 TRP A N 1
ATOM 1565 C CA . TRP A 1 196 ? 1.408 14.085 2.598 1.00 97.25 196 TRP A CA 1
ATOM 1566 C C . TRP A 1 196 ? 2.463 13.148 3.178 1.00 97.25 196 TRP A C 1
ATOM 1568 O O . TRP A 1 196 ? 2.193 11.992 3.501 1.00 97.25 196 TRP A O 1
ATOM 1578 N N . GLU A 1 197 ? 3.677 13.661 3.336 1.00 95.94 197 GLU A N 1
ATOM 1579 C CA . GLU A 1 197 ? 4.730 13.034 4.125 1.00 95.94 197 GLU A CA 1
ATOM 1580 C C . GLU A 1 197 ? 4.501 13.379 5.596 1.00 95.94 197 GLU A C 1
ATOM 1582 O O . GLU A 1 197 ? 4.372 14.545 5.967 1.00 95.94 197 GLU A O 1
ATOM 1587 N N . THR A 1 198 ? 4.446 12.370 6.452 1.00 95.88 198 THR A N 1
ATOM 1588 C CA . THR A 1 198 ? 4.361 12.535 7.902 1.00 95.88 198 THR A CA 1
ATOM 1589 C C . THR A 1 198 ? 5.689 13.019 8.486 1.00 95.88 198 THR A C 1
ATOM 1591 O O . THR A 1 198 ? 6.750 12.873 7.881 1.00 95.88 198 THR A O 1
ATOM 1594 N N . VAL A 1 199 ? 5.673 13.505 9.728 1.00 94.06 199 VAL A N 1
ATOM 1595 C CA . VAL A 1 199 ? 6.905 13.829 10.485 1.00 94.06 199 VAL A CA 1
ATOM 1596 C C . VAL A 1 199 ? 7.845 12.633 10.716 1.00 94.06 199 VAL A C 1
ATOM 1598 O O . VAL A 1 199 ? 8.951 12.824 11.210 1.00 94.06 199 VAL A O 1
ATOM 1601 N N . TRP A 1 200 ? 7.420 11.418 10.358 1.00 91.94 200 TRP A N 1
ATOM 1602 C CA . TRP A 1 200 ? 8.197 10.179 10.448 1.00 91.94 200 TRP A CA 1
ATOM 1603 C C . TRP A 1 200 ? 8.557 9.595 9.069 1.00 91.94 200 TRP A C 1
ATOM 1605 O O . TRP A 1 200 ? 8.798 8.393 8.970 1.00 91.94 200 TRP A O 1
ATOM 1615 N N . GLY A 1 201 ? 8.487 10.406 8.005 1.00 90.25 201 GLY A N 1
ATOM 1616 C CA . GLY A 1 201 ? 8.925 10.050 6.645 1.00 90.25 201 GLY A CA 1
ATOM 1617 C C . GLY A 1 201 ? 8.044 9.034 5.908 1.00 90.25 201 GLY A C 1
ATOM 1618 O O . GLY A 1 201 ? 8.336 8.622 4.784 1.00 90.25 201 GLY A O 1
ATOM 1619 N N . LYS A 1 202 ? 6.924 8.626 6.514 1.00 92.50 202 LYS A N 1
ATOM 1620 C CA . LYS A 1 202 ? 5.875 7.846 5.845 1.00 92.50 202 LYS A CA 1
ATOM 1621 C C . LYS A 1 202 ? 4.994 8.762 5.026 1.00 92.50 202 LYS A C 1
ATOM 1623 O O . LYS A 1 202 ? 4.564 9.780 5.557 1.00 92.50 202 LYS A O 1
ATOM 1628 N N . ILE A 1 203 ? 4.676 8.386 3.795 1.00 95.56 203 ILE A N 1
ATOM 1629 C CA . ILE A 1 203 ? 3.712 9.119 2.980 1.00 95.56 203 ILE A CA 1
ATOM 1630 C C . ILE A 1 203 ? 2.353 8.446 3.145 1.00 95.56 203 ILE A C 1
ATOM 1632 O O . ILE A 1 203 ? 2.261 7.220 3.099 1.00 95.56 203 ILE A O 1
ATOM 1636 N N . ILE A 1 204 ? 1.321 9.249 3.383 1.00 97.50 204 ILE A N 1
ATOM 1637 C CA . ILE A 1 204 ? -0.085 8.842 3.395 1.00 97.50 204 ILE A CA 1
ATOM 1638 C C . ILE A 1 204 ? -0.739 9.462 2.169 1.00 97.50 204 ILE A C 1
ATOM 1640 O O . ILE A 1 204 ? -0.514 10.640 1.901 1.00 97.50 204 ILE A O 1
ATOM 1644 N N . TRP A 1 205 ? -1.528 8.693 1.426 1.00 97.06 205 TRP A N 1
ATOM 1645 C CA . TRP A 1 205 ? -2.221 9.185 0.233 1.00 97.06 205 TRP A CA 1
ATOM 1646 C C . TRP A 1 205 ? -3.556 8.491 0.019 1.00 97.06 205 TRP A C 1
ATOM 1648 O O . TRP A 1 205 ? -3.858 7.490 0.667 1.00 97.06 205 TRP A O 1
ATOM 1658 N N . GLY A 1 206 ? -4.350 9.012 -0.904 1.00 95.94 206 GLY A N 1
ATOM 1659 C CA . GLY A 1 206 ? -5.638 8.443 -1.258 1.00 95.94 206 GLY A CA 1
ATOM 1660 C C . GLY A 1 206 ? -6.513 9.450 -1.982 1.00 95.94 206 GLY A C 1
ATOM 1661 O O . GLY A 1 206 ? -6.006 10.397 -2.584 1.00 95.94 206 GLY A O 1
ATOM 1662 N N . HIS A 1 207 ? -7.824 9.245 -1.908 1.00 94.94 207 HIS A N 1
ATOM 1663 C CA . HIS A 1 207 ? -8.800 10.185 -2.449 1.00 94.94 207 HIS A CA 1
ATOM 1664 C C . HIS A 1 207 ? -10.030 10.307 -1.550 1.00 94.94 207 HIS A C 1
ATOM 1666 O O . HIS A 1 207 ? -10.323 9.434 -0.720 1.00 94.94 207 HIS A O 1
ATOM 1672 N N . THR A 1 208 ? -10.742 11.417 -1.713 1.00 95.50 208 THR A N 1
ATOM 1673 C CA . THR A 1 208 ? -11.979 11.725 -1.002 1.00 95.50 208 THR A CA 1
ATOM 1674 C C . THR A 1 208 ? -13.178 11.767 -1.939 1.00 95.50 208 THR A C 1
ATOM 1676 O O . THR A 1 208 ? -13.056 11.817 -3.161 1.00 95.50 208 THR A O 1
ATOM 1679 N N . ASP A 1 209 ? -14.367 11.781 -1.348 1.00 93.25 209 ASP A N 1
ATOM 1680 C CA . ASP A 1 209 ? -15.571 12.213 -2.041 1.00 93.25 209 ASP A CA 1
ATOM 1681 C C . ASP A 1 209 ? -15.604 13.749 -2.193 1.00 93.25 209 ASP A C 1
ATOM 1683 O O . ASP A 1 209 ? -14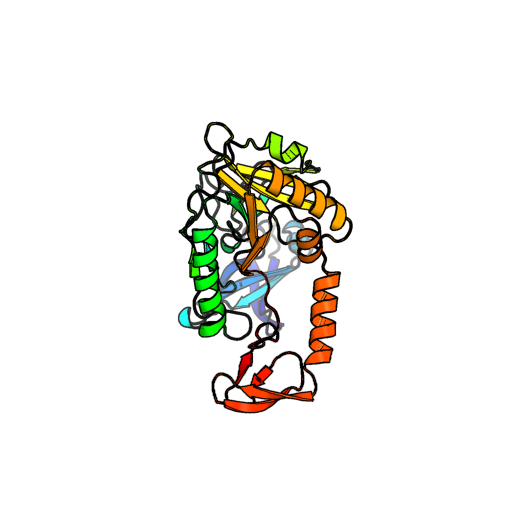.703 14.475 -1.759 1.00 93.25 209 ASP A O 1
ATOM 1687 N N . LYS A 1 210 ? -16.692 14.259 -2.781 1.00 90.94 210 LYS A N 1
ATOM 1688 C CA . LYS A 1 210 ? -16.941 15.702 -2.962 1.00 90.94 210 LYS A CA 1
ATOM 1689 C C . LYS A 1 210 ? -17.112 16.477 -1.645 1.00 90.94 210 LYS A C 1
ATOM 1691 O O . LYS A 1 210 ? -17.089 17.703 -1.662 1.00 90.94 210 LYS A O 1
ATOM 1696 N N . ASN A 1 211 ? -17.307 15.783 -0.522 1.00 91.69 211 ASN A N 1
ATOM 1697 C CA . ASN A 1 211 ? -17.462 16.361 0.813 1.00 91.69 211 ASN A CA 1
ATOM 1698 C C . ASN A 1 211 ? -16.171 16.250 1.647 1.00 91.69 211 ASN A C 1
ATOM 1700 O O . ASN A 1 211 ? -16.211 16.476 2.859 1.00 91.69 211 ASN A O 1
ATOM 1704 N N . ASN A 1 212 ? -15.034 15.912 1.023 1.00 91.81 212 ASN A N 1
ATOM 1705 C CA . ASN A 1 212 ? -13.735 15.696 1.670 1.00 91.81 212 ASN A CA 1
ATOM 1706 C C . ASN A 1 212 ? -13.713 14.535 2.684 1.00 91.81 212 ASN A C 1
ATOM 1708 O O . ASN A 1 212 ? -12.885 14.519 3.603 1.00 91.81 212 ASN A O 1
ATOM 1712 N N . MET A 1 213 ? -14.605 13.554 2.523 1.00 96.81 213 MET A N 1
ATOM 1713 C CA . MET A 1 213 ? -14.586 12.307 3.287 1.00 96.81 213 MET A CA 1
ATOM 1714 C C . MET A 1 213 ? -13.725 11.274 2.569 1.00 96.81 213 MET A C 1
ATOM 1716 O O . MET A 1 213 ? -13.898 11.033 1.375 1.00 96.81 213 MET A O 1
ATOM 1720 N N . ILE A 1 214 ? -12.803 10.653 3.299 1.00 97.44 214 ILE A N 1
ATOM 1721 C CA . ILE A 1 214 ? -11.882 9.640 2.777 1.00 97.44 214 ILE A CA 1
ATOM 1722 C C . ILE A 1 214 ? -12.674 8.466 2.193 1.00 97.44 214 ILE A C 1
ATOM 1724 O O . ILE A 1 214 ? -13.513 7.889 2.877 1.00 97.44 214 ILE A O 1
ATOM 1728 N N . GLN A 1 215 ? -12.368 8.106 0.945 1.00 96.25 215 GLN A N 1
ATOM 1729 C CA . GLN A 1 215 ? -12.892 6.909 0.276 1.00 96.25 215 GLN A CA 1
ATOM 1730 C C . GLN A 1 215 ? -11.837 5.799 0.213 1.00 96.25 215 GLN A C 1
ATOM 1732 O O . GLN A 1 215 ? -12.152 4.627 0.414 1.00 96.25 215 GLN A O 1
ATOM 1737 N N . VAL A 1 216 ? -10.573 6.178 -0.001 1.00 96.56 216 VAL A N 1
ATOM 1738 C CA . VAL A 1 216 ? -9.403 5.291 0.015 1.00 96.56 216 VAL A CA 1
ATOM 1739 C C . VAL A 1 216 ? -8.265 5.991 0.749 1.00 96.56 216 VAL A C 1
ATOM 1741 O O . VAL A 1 216 ? -8.049 7.187 0.558 1.00 96.56 216 VAL A O 1
ATOM 1744 N N . MET A 1 217 ? -7.516 5.244 1.564 1.00 97.81 217 MET A N 1
ATOM 1745 C CA . MET A 1 217 ? -6.303 5.720 2.232 1.00 97.81 217 MET A CA 1
ATOM 1746 C C . MET A 1 217 ? -5.232 4.629 2.213 1.00 97.81 217 MET A C 1
ATOM 1748 O O . MET A 1 217 ? -5.502 3.484 2.571 1.00 97.81 217 MET A O 1
ATOM 1752 N N . CYS A 1 218 ? -4.021 4.999 1.815 1.00 97.69 218 CYS A N 1
ATOM 1753 C CA . CYS A 1 218 ? -2.865 4.133 1.612 1.00 97.69 218 CYS A CA 1
ATOM 1754 C C . CYS A 1 218 ? -1.604 4.701 2.285 1.00 97.69 218 CYS A C 1
ATOM 1756 O O . CYS A 1 218 ? -1.580 5.864 2.697 1.00 97.69 218 CYS A O 1
ATOM 1758 N N . ILE A 1 219 ? -0.564 3.870 2.415 1.00 96.62 219 ILE A N 1
ATOM 1759 C CA . ILE A 1 219 ? 0.712 4.229 3.060 1.00 96.62 219 ILE A CA 1
ATOM 1760 C C . ILE A 1 219 ? 1.933 3.571 2.400 1.00 96.62 219 ILE A C 1
ATOM 1762 O O . ILE A 1 219 ? 1.868 2.441 1.922 1.00 96.62 219 ILE A O 1
ATOM 1766 N N . THR A 1 220 ? 3.085 4.254 2.414 1.00 91.62 220 THR A N 1
ATOM 1767 C CA . THR A 1 220 ? 4.312 3.779 1.764 1.00 91.62 220 THR A CA 1
ATOM 1768 C C . THR A 1 220 ? 4.962 2.652 2.549 1.00 91.62 220 THR A C 1
ATOM 1770 O O . THR A 1 220 ? 5.095 2.676 3.780 1.00 91.62 220 THR A O 1
ATOM 1773 N N . ASP A 1 221 ? 5.506 1.698 1.798 1.00 81.19 221 ASP A N 1
ATOM 1774 C CA . ASP A 1 221 ? 6.336 0.606 2.313 1.00 81.19 221 ASP A CA 1
ATOM 1775 C C . ASP A 1 221 ? 7.805 1.027 2.552 1.00 81.19 221 ASP A C 1
ATOM 1777 O O . ASP A 1 221 ? 8.679 0.185 2.736 1.00 81.19 221 ASP A O 1
ATOM 1781 N N . ASN A 1 222 ? 8.123 2.329 2.558 1.00 73.56 222 ASN A N 1
ATOM 1782 C CA . ASN A 1 222 ? 9.494 2.808 2.760 1.00 73.56 222 ASN A CA 1
ATOM 1783 C C . ASN A 1 222 ? 9.952 2.611 4.217 1.00 73.56 222 ASN A C 1
ATOM 1785 O O . ASN A 1 222 ? 9.266 2.984 5.165 1.00 73.56 222 ASN A O 1
ATOM 1789 N N . TYR A 1 223 ? 11.113 1.998 4.431 1.00 64.00 223 TYR A N 1
ATOM 1790 C CA . TYR A 1 223 ? 11.584 1.667 5.777 1.00 64.00 223 TYR A CA 1
ATOM 1791 C C . TYR A 1 223 ? 12.353 2.833 6.399 1.00 64.00 223 TYR A C 1
ATOM 1793 O O . TYR A 1 223 ? 13.540 3.003 6.130 1.00 64.00 223 TYR A O 1
ATOM 1801 N N . GLU A 1 224 ? 11.704 3.581 7.291 1.00 65.06 224 GLU A N 1
ATOM 1802 C CA . GLU A 1 224 ? 12.389 4.524 8.175 1.00 65.06 224 GLU A CA 1
ATOM 1803 C C . GLU A 1 224 ? 12.447 3.998 9.608 1.00 65.06 224 GLU A C 1
ATOM 1805 O O . GLU A 1 224 ? 11.439 3.742 10.265 1.00 65.06 224 GLU A O 1
ATOM 1810 N N . HIS A 1 225 ? 13.672 3.810 10.091 1.00 63.56 225 HIS A N 1
ATOM 1811 C CA . HIS A 1 225 ? 13.939 3.160 11.370 1.00 63.56 225 HIS A CA 1
ATOM 1812 C C . HIS A 1 225 ? 13.828 4.090 12.570 1.00 63.56 225 HIS A C 1
ATOM 1814 O O . HIS A 1 225 ? 13.487 3.639 13.662 1.00 63.56 225 HIS A O 1
ATOM 1820 N N . GLN A 1 226 ? 14.144 5.372 12.385 1.00 71.12 226 GLN A N 1
ATOM 1821 C CA . GLN A 1 226 ? 14.372 6.297 13.498 1.00 71.12 226 GLN A CA 1
ATOM 1822 C C . GLN A 1 226 ? 13.101 6.568 14.314 1.00 71.12 226 GLN A C 1
ATOM 1824 O O . GLN A 1 226 ? 13.181 7.048 15.442 1.00 71.12 226 GLN A O 1
ATOM 1829 N N . HIS A 1 227 ? 11.935 6.190 13.783 1.00 83.50 227 HIS A N 1
ATOM 1830 C CA . HIS A 1 227 ? 10.641 6.499 14.374 1.00 83.50 227 HIS A CA 1
ATOM 1831 C C . HIS A 1 227 ? 9.666 5.317 14.435 1.00 83.50 227 HIS A C 1
ATOM 1833 O O . HIS A 1 227 ? 8.483 5.527 14.699 1.00 83.50 227 HIS A O 1
ATOM 1839 N N . ALA A 1 228 ? 10.135 4.078 14.234 1.00 82.81 228 ALA A N 1
ATOM 1840 C CA . ALA A 1 228 ? 9.260 2.906 14.137 1.00 82.81 228 ALA A CA 1
ATOM 1841 C C . ALA A 1 228 ? 8.330 2.745 15.354 1.00 82.81 228 ALA A C 1
ATOM 1843 O O . ALA A 1 228 ? 7.147 2.468 15.175 1.00 82.81 228 ALA A O 1
ATOM 1844 N N . ILE A 1 229 ? 8.827 2.976 16.574 1.00 89.06 229 ILE A N 1
ATOM 1845 C CA . ILE A 1 229 ? 8.029 2.863 17.807 1.00 89.06 229 ILE A CA 1
ATOM 1846 C C . ILE A 1 229 ? 6.929 3.927 17.839 1.00 89.06 229 ILE A C 1
ATOM 1848 O O . ILE A 1 229 ? 5.749 3.589 17.859 1.00 89.06 229 ILE A O 1
ATOM 1852 N N . THR A 1 230 ? 7.294 5.212 17.789 1.00 91.81 230 THR A N 1
ATOM 1853 C CA . THR A 1 230 ? 6.322 6.314 17.862 1.00 91.81 230 THR A CA 1
ATOM 1854 C C . THR A 1 230 ? 5.311 6.254 16.720 1.00 91.81 230 THR A C 1
ATOM 1856 O O . THR A 1 230 ? 4.121 6.455 16.948 1.00 91.81 230 THR A O 1
ATOM 1859 N N . PHE A 1 231 ? 5.752 5.926 15.504 1.00 93.69 231 PHE A N 1
ATOM 1860 C CA . PHE A 1 231 ? 4.859 5.751 14.364 1.00 93.69 231 PHE A CA 1
ATOM 1861 C C . PHE A 1 231 ? 3.860 4.607 14.594 1.00 93.69 231 PHE A C 1
ATOM 1863 O O . PHE A 1 231 ? 2.660 4.777 14.384 1.00 93.69 231 PHE A O 1
ATOM 1870 N N . SER A 1 232 ? 4.328 3.468 15.110 1.00 93.88 232 SER A N 1
ATOM 1871 C CA . SER A 1 232 ? 3.484 2.304 15.415 1.00 93.88 232 SER A CA 1
ATOM 1872 C C . SER A 1 232 ? 2.415 2.604 16.464 1.00 93.88 232 SER A C 1
ATOM 1874 O O . SER A 1 232 ? 1.271 2.187 16.304 1.00 93.88 232 SER A O 1
ATOM 1876 N N . GLN A 1 233 ? 2.746 3.395 17.489 1.00 95.81 233 GLN A N 1
ATOM 1877 C CA . GLN A 1 233 ? 1.777 3.864 18.489 1.00 95.81 233 GLN A CA 1
ATOM 1878 C C . GLN A 1 233 ? 0.663 4.702 17.854 1.00 95.81 233 GLN A C 1
ATOM 1880 O O . GLN A 1 233 ? -0.520 4.548 18.164 1.00 95.81 233 GLN A O 1
ATOM 1885 N N . LYS A 1 234 ? 1.021 5.587 16.918 1.00 97.69 234 LYS A N 1
ATOM 1886 C CA . LYS A 1 234 ? 0.043 6.416 16.202 1.00 97.69 234 LYS A CA 1
ATOM 1887 C C . LYS A 1 234 ? -0.831 5.590 15.266 1.00 97.69 234 LYS A C 1
ATOM 1889 O O . LYS A 1 234 ? -2.031 5.840 15.210 1.00 97.69 234 LYS A O 1
ATOM 1894 N N . MET A 1 235 ? -0.263 4.587 14.601 1.00 97.50 235 MET A N 1
ATOM 1895 C CA . MET A 1 235 ? -0.999 3.643 13.754 1.00 97.50 235 MET A CA 1
ATOM 1896 C C . MET A 1 235 ? -1.980 2.784 14.558 1.00 97.50 235 MET A C 1
ATOM 1898 O O . MET A 1 235 ? -3.137 2.640 14.158 1.00 97.50 235 MET A O 1
ATOM 1902 N N . ALA A 1 236 ? -1.565 2.279 15.723 1.00 98.12 236 ALA A N 1
ATOM 1903 C CA . ALA A 1 236 ? -2.446 1.571 16.650 1.00 98.12 236 ALA A CA 1
ATOM 1904 C C . ALA A 1 236 ? -3.609 2.467 17.093 1.00 98.12 236 ALA A C 1
ATOM 1906 O O . ALA A 1 236 ? -4.768 2.100 16.918 1.00 98.12 236 ALA A O 1
ATOM 1907 N N . LYS A 1 237 ? -3.313 3.691 17.552 1.00 98.31 237 LYS A N 1
ATOM 1908 C CA . LYS A 1 237 ? -4.337 4.670 17.944 1.00 98.31 237 LYS A CA 1
ATOM 1909 C C . LYS A 1 237 ? -5.299 5.005 16.802 1.00 98.31 237 LYS A C 1
ATOM 1911 O O . LYS A 1 237 ? -6.495 5.131 17.036 1.00 98.31 237 LYS A O 1
ATOM 1916 N N . LEU A 1 238 ? -4.787 5.191 15.586 1.00 98.44 238 LEU A N 1
ATOM 1917 C CA . LEU A 1 238 ? -5.590 5.514 14.406 1.00 98.44 238 LEU A CA 1
ATOM 1918 C C . LEU A 1 238 ? -6.544 4.372 14.047 1.00 98.44 238 LEU A C 1
ATOM 1920 O O . LEU A 1 238 ? -7.739 4.605 13.885 1.00 98.44 238 LEU A O 1
ATOM 1924 N N . THR A 1 239 ? -6.017 3.151 13.951 1.00 98.50 239 THR A N 1
ATOM 1925 C CA . THR A 1 239 ? -6.807 1.966 13.586 1.00 98.50 239 THR A CA 1
ATOM 1926 C C . THR A 1 239 ? -7.839 1.597 14.646 1.00 98.50 239 THR A C 1
ATOM 1928 O O . THR A 1 239 ? -8.938 1.177 14.298 1.00 98.50 239 THR A O 1
ATOM 1931 N N . ASP A 1 240 ? -7.534 1.818 15.924 1.00 98.00 240 ASP A N 1
ATOM 1932 C CA . ASP A 1 240 ? -8.490 1.614 17.011 1.00 98.00 240 ASP A CA 1
ATOM 1933 C C . ASP A 1 240 ? -9.584 2.695 17.023 1.00 98.00 240 ASP A C 1
ATOM 1935 O O . ASP A 1 240 ? -10.770 2.379 16.961 1.00 98.00 240 ASP A O 1
ATOM 1939 N N . LYS A 1 241 ? -9.197 3.982 16.987 1.00 98.25 241 LYS A N 1
ATOM 1940 C CA . LYS A 1 241 ? -10.133 5.122 17.034 1.00 98.25 241 LYS A CA 1
ATOM 1941 C C . LYS A 1 241 ? -11.166 5.090 15.909 1.00 98.25 241 LYS A C 1
ATOM 1943 O O . LYS A 1 241 ? -12.312 5.470 16.131 1.00 98.25 241 LYS A O 1
ATOM 1948 N N . TYR A 1 242 ? -10.743 4.714 14.705 1.00 98.25 242 TYR A N 1
ATOM 1949 C CA . TYR A 1 242 ? -11.593 4.740 13.515 1.00 98.25 242 TYR A CA 1
ATOM 1950 C C . TYR A 1 242 ? -12.115 3.370 13.102 1.00 98.25 242 TYR A C 1
ATOM 1952 O O . TYR A 1 242 ? -12.798 3.282 12.085 1.00 98.25 242 TYR A O 1
ATOM 1960 N N . ASP A 1 243 ? -11.823 2.328 13.887 1.00 98.12 243 ASP A N 1
ATOM 1961 C CA . ASP A 1 243 ? -12.267 0.967 13.610 1.00 98.12 243 ASP A CA 1
ATOM 1962 C C . ASP A 1 243 ? -11.877 0.523 12.186 1.00 98.12 243 ASP A C 1
ATOM 1964 O O . ASP A 1 243 ? -12.711 0.192 11.341 1.00 98.12 243 ASP A O 1
ATOM 1968 N N . LEU A 1 244 ? -10.569 0.583 11.924 1.00 98.62 244 LEU A N 1
ATOM 1969 C CA . LEU A 1 244 ? -9.945 0.253 10.645 1.00 98.62 244 LEU A CA 1
ATOM 1970 C C . LEU A 1 244 ? -8.922 -0.867 10.831 1.00 98.62 244 LEU A C 1
ATOM 1972 O O . LEU A 1 244 ? -8.223 -0.935 11.840 1.00 98.62 244 LEU A O 1
ATOM 1976 N N . PHE A 1 245 ? -8.758 -1.688 9.806 1.00 98.69 245 PHE A N 1
ATOM 1977 C CA . PHE A 1 245 ? -7.580 -2.513 9.611 1.00 98.69 245 PHE A CA 1
ATOM 1978 C C . PHE A 1 245 ? -6.554 -1.774 8.758 1.00 98.69 245 PHE A C 1
ATOM 1980 O O . PHE A 1 245 ? -6.897 -1.196 7.733 1.00 98.69 245 PHE A O 1
ATOM 1987 N N . PHE A 1 246 ? -5.284 -1.848 9.145 1.00 98.50 246 PHE A N 1
ATOM 1988 C CA . PHE A 1 246 ? -4.173 -1.701 8.212 1.00 98.50 246 PHE A CA 1
ATOM 1989 C C . PHE A 1 246 ? -3.952 -3.041 7.506 1.00 98.50 246 PHE A C 1
ATOM 1991 O O . PHE A 1 246 ? -3.835 -4.066 8.182 1.00 98.50 246 PHE A O 1
ATOM 1998 N N . VAL A 1 247 ? -3.876 -3.030 6.176 1.00 98.31 247 VAL A N 1
ATOM 1999 C CA . VAL A 1 247 ? -3.756 -4.232 5.347 1.00 98.31 247 VAL A CA 1
ATOM 2000 C C . VAL A 1 247 ? -2.568 -4.105 4.391 1.00 98.31 247 VAL A C 1
ATOM 2002 O O . VAL A 1 247 ? -2.518 -3.171 3.598 1.00 98.31 247 VAL A O 1
ATOM 2005 N N . ASP A 1 248 ? -1.630 -5.059 4.433 1.00 96.75 248 ASP A N 1
ATOM 2006 C CA . ASP A 1 248 ? -0.638 -5.285 3.367 1.00 96.75 248 ASP A CA 1
ATOM 2007 C C . ASP A 1 248 ? -1.048 -6.531 2.581 1.00 96.75 248 ASP A C 1
ATOM 2009 O O . ASP A 1 248 ? -0.773 -7.667 2.990 1.00 96.75 248 ASP A O 1
ATOM 2013 N N . TRP A 1 249 ? -1.706 -6.308 1.445 1.00 96.56 249 TRP A N 1
ATOM 2014 C CA . TRP A 1 249 ? -2.259 -7.368 0.601 1.00 96.56 249 TRP A CA 1
ATOM 2015 C C . TRP A 1 249 ? -1.187 -8.299 0.064 1.00 96.56 249 TRP A C 1
ATOM 2017 O O . TRP A 1 249 ? -1.367 -9.512 0.029 1.00 96.56 249 TRP A O 1
ATOM 2027 N N . ARG A 1 250 ? -0.018 -7.753 -0.269 1.00 91.31 250 ARG A N 1
ATOM 2028 C CA . ARG A 1 250 ? 1.099 -8.532 -0.809 1.00 91.31 250 ARG A CA 1
ATOM 2029 C C . ARG A 1 250 ? 1.592 -9.556 0.208 1.00 91.31 250 ARG A C 1
ATOM 2031 O O . ARG A 1 250 ? 2.091 -10.601 -0.181 1.00 91.31 250 ARG A O 1
ATOM 2038 N N . LYS A 1 251 ? 1.478 -9.260 1.507 1.00 86.81 251 LYS A N 1
ATOM 2039 C CA . LYS A 1 251 ? 1.959 -10.132 2.590 1.00 86.81 251 LYS A CA 1
ATOM 2040 C C . LYS A 1 251 ? 0.848 -10.907 3.300 1.00 86.81 251 LYS A C 1
ATOM 2042 O O . LYS A 1 251 ? 1.175 -11.728 4.153 1.00 86.81 251 LYS A O 1
ATOM 2047 N N . GLY A 1 252 ? -0.423 -10.640 2.994 1.00 88.88 252 GLY A N 1
ATOM 2048 C CA . GLY A 1 252 ? -1.549 -11.188 3.752 1.00 88.88 252 GLY A CA 1
ATOM 2049 C C . GLY A 1 252 ? -1.527 -10.753 5.221 1.00 88.88 252 GLY A C 1
ATOM 2050 O O . GLY A 1 252 ? -1.798 -11.555 6.110 1.00 88.88 252 GLY A O 1
ATOM 2051 N N . VAL A 1 253 ? -1.108 -9.512 5.497 1.00 93.06 253 VAL A N 1
ATOM 2052 C CA . VAL A 1 253 ? -0.999 -8.983 6.865 1.00 93.06 253 VAL A CA 1
ATOM 2053 C C . VAL A 1 253 ? -2.137 -8.013 7.129 1.00 93.06 253 VAL A C 1
ATOM 2055 O O . VAL A 1 253 ? -2.357 -7.095 6.344 1.00 93.06 253 VAL A O 1
ATOM 2058 N N . LYS A 1 254 ? -2.804 -8.184 8.271 1.00 96.31 254 LYS A N 1
ATOM 2059 C CA . LYS A 1 254 ? -3.859 -7.305 8.778 1.00 96.31 254 LYS A CA 1
ATOM 2060 C C . LYS A 1 254 ? -3.562 -6.935 10.232 1.00 96.31 254 LYS A C 1
ATOM 2062 O O . LYS A 1 254 ? -3.290 -7.822 11.036 1.00 96.31 254 LYS A O 1
ATOM 2067 N N . ILE A 1 255 ? -3.589 -5.648 10.579 1.00 97.81 255 ILE A N 1
ATOM 2068 C CA . ILE A 1 255 ? -3.298 -5.158 11.940 1.00 97.81 255 ILE A CA 1
ATOM 2069 C C . ILE A 1 255 ? -4.328 -4.097 12.340 1.00 97.81 255 ILE A C 1
ATOM 2071 O O . ILE A 1 255 ? -4.631 -3.199 11.558 1.00 97.81 255 ILE A O 1
ATOM 2075 N N . LYS A 1 256 ? -4.831 -4.167 13.575 1.00 97.69 256 LYS A N 1
ATOM 2076 C CA . LYS A 1 256 ? -5.677 -3.139 14.200 1.00 97.69 256 LYS A CA 1
ATOM 2077 C C . LYS A 1 256 ? -5.292 -2.977 15.665 1.00 97.69 256 LYS A C 1
ATOM 2079 O O . LYS A 1 256 ? -5.091 -3.977 16.349 1.00 97.69 256 LYS A O 1
ATOM 2084 N N . GLY A 1 257 ? -5.172 -1.736 16.134 1.00 96.38 257 GLY A N 1
ATOM 2085 C CA . GLY A 1 257 ? -5.073 -1.380 17.556 1.00 96.38 257 GLY A CA 1
ATOM 2086 C C . GLY A 1 257 ? -3.851 -1.898 18.326 1.00 96.38 257 GLY A C 1
ATOM 2087 O O . GLY A 1 257 ? -3.673 -1.545 19.486 1.00 96.38 257 GLY A O 1
ATOM 2088 N N . SER A 1 258 ? -2.985 -2.709 17.713 1.00 96.00 258 SER A N 1
ATOM 2089 C CA . SER A 1 258 ? -1.855 -3.344 18.393 1.00 96.00 258 SER A CA 1
ATOM 2090 C C . SER A 1 258 ? -0.542 -2.635 18.080 1.00 96.00 258 SER A C 1
ATOM 2092 O O . SER A 1 258 ? 0.020 -2.785 16.993 1.00 96.00 258 SER A O 1
ATOM 2094 N N . GLU A 1 259 ? -0.031 -1.887 19.060 1.00 94.56 259 GLU A N 1
ATOM 2095 C CA . GLU A 1 259 ? 1.284 -1.243 18.975 1.00 94.56 259 GLU A CA 1
ATOM 2096 C C . GLU A 1 259 ? 2.390 -2.267 18.711 1.00 94.56 259 GLU A C 1
ATOM 2098 O O . GLU A 1 259 ? 3.227 -2.047 17.841 1.00 94.56 259 GLU A O 1
ATOM 2103 N N . GLU A 1 260 ? 2.362 -3.407 19.407 1.00 92.12 260 GLU A N 1
ATOM 2104 C CA . GLU A 1 260 ? 3.339 -4.489 19.257 1.00 92.12 260 GLU A CA 1
ATOM 2105 C C . GLU A 1 260 ? 3.371 -5.028 17.823 1.00 92.12 260 GLU A C 1
ATOM 2107 O O . GLU A 1 260 ? 4.441 -5.126 17.219 1.00 92.12 260 GLU A O 1
ATOM 2112 N N . LEU A 1 261 ? 2.205 -5.322 17.238 1.00 92.19 261 LEU A N 1
ATOM 2113 C CA . LEU A 1 261 ? 2.135 -5.824 15.866 1.00 92.19 261 LEU A CA 1
ATOM 2114 C C . LEU A 1 261 ? 2.596 -4.773 14.852 1.00 92.19 261 LEU A C 1
ATOM 2116 O O . LEU A 1 261 ? 3.276 -5.122 13.885 1.00 92.19 261 LEU A O 1
ATOM 2120 N N . PHE A 1 262 ? 2.290 -3.491 15.069 1.00 93.19 262 PHE A N 1
ATOM 2121 C CA . PHE A 1 262 ? 2.813 -2.422 14.218 1.00 93.19 262 PHE A CA 1
ATOM 2122 C C . PHE A 1 262 ? 4.331 -2.251 14.362 1.00 93.19 262 PHE A C 1
ATOM 2124 O O . PHE A 1 262 ? 5.014 -2.125 13.343 1.00 93.19 262 PHE A O 1
ATOM 2131 N N . ILE A 1 263 ? 4.879 -2.330 15.581 1.00 89.44 263 ILE A N 1
ATOM 2132 C CA . ILE A 1 263 ? 6.330 -2.296 15.824 1.00 89.44 263 ILE A CA 1
ATOM 2133 C C . ILE A 1 263 ? 6.993 -3.452 15.083 1.00 89.44 263 ILE A C 1
ATOM 2135 O O . ILE A 1 263 ? 7.960 -3.244 14.351 1.00 89.44 263 ILE A O 1
ATOM 2139 N N . LYS A 1 264 ? 6.444 -4.660 15.201 1.00 86.25 264 LYS A N 1
ATOM 2140 C CA . LYS A 1 264 ? 6.906 -5.845 14.474 1.00 86.25 264 LYS A CA 1
ATOM 2141 C C . LYS A 1 264 ? 6.855 -5.669 12.961 1.00 86.25 264 LYS A C 1
ATOM 2143 O O . LYS A 1 264 ? 7.772 -6.065 12.244 1.00 86.25 264 LYS A O 1
ATOM 2148 N N . TYR A 1 265 ? 5.794 -5.050 12.454 1.00 88.31 265 TYR A N 1
ATOM 2149 C CA . TYR A 1 265 ? 5.618 -4.829 11.024 1.00 88.31 265 TYR A CA 1
ATOM 2150 C C . TYR A 1 265 ? 6.607 -3.795 10.452 1.00 88.31 265 TYR A C 1
ATOM 2152 O O . TYR A 1 265 ? 7.234 -4.044 9.407 1.00 88.31 265 TYR A O 1
ATOM 2160 N N . PHE A 1 266 ? 6.766 -2.655 11.135 1.00 85.88 266 PHE A N 1
ATOM 2161 C CA . PHE A 1 266 ? 7.586 -1.524 10.690 1.00 85.88 266 PHE A CA 1
ATOM 2162 C C . PHE A 1 266 ? 9.061 -1.616 11.101 1.00 85.88 266 PHE A C 1
ATOM 2164 O O . PHE A 1 266 ? 9.904 -0.975 10.472 1.00 85.88 266 PHE A O 1
ATOM 2171 N N . SER A 1 267 ? 9.418 -2.428 12.099 1.00 78.69 267 SER A N 1
ATOM 2172 C CA . SER A 1 267 ? 10.815 -2.644 12.474 1.00 78.69 267 SER A CA 1
ATOM 2173 C C . SER A 1 267 ? 11.499 -3.651 11.537 1.00 78.69 267 SER A C 1
ATOM 2175 O O . SER A 1 267 ? 11.048 -4.771 11.298 1.00 78.69 267 SER A O 1
ATOM 2177 N N . ARG A 1 268 ? 12.647 -3.259 10.976 1.00 61.78 268 ARG A N 1
ATOM 2178 C CA . ARG A 1 268 ? 13.493 -4.158 10.168 1.00 61.78 268 ARG A CA 1
ATOM 2179 C C . ARG A 1 268 ? 14.266 -5.156 11.035 1.00 61.78 268 ARG A C 1
ATOM 2181 O O . ARG A 1 268 ? 14.696 -6.184 10.526 1.00 61.78 268 ARG A O 1
ATOM 2188 N N . GLU A 1 269 ? 14.485 -4.845 12.313 1.00 48.78 269 GLU A N 1
ATOM 2189 C CA . GLU A 1 269 ? 15.329 -5.643 13.209 1.00 48.78 269 GLU A CA 1
ATOM 2190 C C . GLU A 1 269 ? 14.691 -6.998 13.533 1.00 48.78 269 GLU A C 1
ATOM 2192 O O . GLU A 1 269 ? 15.394 -8.002 13.542 1.00 48.78 269 GLU A O 1
ATOM 2197 N N . GLU A 1 270 ? 13.364 -7.072 13.672 1.00 50.91 270 GLU A N 1
ATOM 2198 C CA . GLU A 1 270 ? 12.661 -8.351 13.799 1.00 50.91 270 GLU A CA 1
ATOM 2199 C C . GLU A 1 270 ? 12.613 -9.126 12.485 1.00 50.91 270 GLU A C 1
ATOM 2201 O O . GLU A 1 270 ? 12.741 -10.344 12.508 1.00 50.91 270 GLU A O 1
ATOM 2206 N N . LYS A 1 271 ? 12.528 -8.454 11.327 1.00 52.72 271 LYS A N 1
ATOM 2207 C CA . LYS A 1 271 ? 12.653 -9.121 10.019 1.00 52.72 271 LYS A CA 1
ATOM 2208 C C . LYS A 1 271 ? 14.052 -9.710 9.833 1.00 52.72 271 LYS A C 1
ATOM 2210 O O . LYS A 1 271 ? 14.168 -10.875 9.482 1.00 52.72 271 LYS A O 1
ATOM 2215 N N . MET A 1 272 ? 15.113 -8.956 10.122 1.00 47.09 272 MET A N 1
ATOM 2216 C CA . MET A 1 272 ? 16.497 -9.442 10.034 1.00 47.09 272 MET A CA 1
ATOM 2217 C C . MET A 1 272 ? 16.819 -10.502 11.096 1.00 47.09 272 MET A C 1
ATOM 2219 O O . MET A 1 272 ? 17.491 -11.473 10.766 1.00 47.09 272 MET A O 1
ATOM 2223 N N . LYS A 1 273 ? 16.315 -10.377 12.335 1.00 46.22 273 LYS A N 1
ATOM 2224 C CA . LYS A 1 273 ? 16.428 -11.423 13.370 1.00 46.22 273 LYS A CA 1
ATOM 2225 C C . LYS A 1 273 ? 15.616 -12.666 13.009 1.00 46.22 273 LYS A C 1
ATOM 2227 O O . LYS A 1 273 ? 16.120 -13.762 13.193 1.00 46.22 273 LYS A O 1
ATOM 2232 N N . ALA A 1 274 ? 14.422 -12.527 12.430 1.00 48.22 274 ALA A N 1
ATOM 2233 C CA . ALA A 1 274 ? 13.641 -13.651 11.920 1.00 48.22 274 ALA A CA 1
ATOM 2234 C C . ALA A 1 274 ? 14.361 -14.340 10.756 1.00 48.22 274 ALA A C 1
ATOM 2236 O O . ALA A 1 274 ? 14.482 -15.557 10.776 1.00 48.22 274 ALA A O 1
ATOM 2237 N N . TYR A 1 275 ? 14.913 -13.600 9.788 1.00 48.41 275 TYR A N 1
ATOM 2238 C CA . TYR A 1 275 ? 15.726 -14.185 8.717 1.00 48.41 275 TYR A CA 1
ATOM 2239 C C . TYR A 1 275 ? 16.985 -14.880 9.265 1.00 48.41 275 TYR A C 1
ATOM 2241 O O . TYR A 1 275 ? 17.267 -16.008 8.868 1.00 48.41 275 TYR A O 1
ATOM 2249 N N . ALA A 1 276 ? 17.677 -14.269 10.234 1.00 46.44 276 ALA A N 1
ATOM 2250 C CA . ALA A 1 276 ? 18.887 -14.816 10.850 1.00 46.44 276 ALA A CA 1
ATOM 2251 C C . ALA A 1 276 ? 18.635 -16.027 11.776 1.00 46.44 276 ALA A C 1
ATOM 2253 O O . ALA A 1 276 ? 19.458 -16.939 11.828 1.00 46.44 276 ALA A O 1
ATOM 2254 N N . GLU A 1 277 ? 17.516 -16.078 12.504 1.00 49.38 277 GLU A N 1
ATOM 2255 C CA . GLU A 1 277 ? 17.119 -17.241 13.314 1.00 49.38 277 GLU A CA 1
ATOM 2256 C C . GLU A 1 277 ? 16.524 -18.358 12.441 1.00 49.38 277 GLU A C 1
ATOM 2258 O O . GLU A 1 277 ? 16.821 -19.533 12.658 1.00 49.38 277 GLU A O 1
ATOM 2263 N N . LEU A 1 278 ? 15.777 -18.026 11.380 1.00 46.44 278 LEU A N 1
ATOM 2264 C CA . LEU A 1 278 ? 15.350 -19.003 10.371 1.00 46.44 278 LEU A CA 1
ATOM 2265 C C . LEU A 1 278 ? 16.560 -19.631 9.653 1.00 46.44 278 LEU A C 1
ATOM 2267 O O . LEU A 1 278 ? 16.581 -20.850 9.490 1.00 46.44 278 LEU A O 1
ATOM 2271 N N . ASP A 1 279 ? 17.607 -18.852 9.340 1.00 44.56 279 ASP A N 1
ATOM 2272 C CA . ASP A 1 279 ? 18.883 -19.363 8.798 1.00 44.56 279 ASP A CA 1
ATOM 2273 C C . ASP A 1 279 ? 19.529 -20.426 9.710 1.00 44.56 279 ASP A C 1
ATOM 2275 O O . ASP A 1 279 ? 20.072 -21.426 9.228 1.00 44.56 279 ASP A O 1
ATOM 2279 N N . LYS A 1 280 ? 19.436 -20.259 11.037 1.00 50.34 280 LYS A N 1
ATOM 2280 C CA . LYS A 1 280 ? 19.966 -21.223 12.020 1.00 50.34 280 LYS A CA 1
ATOM 2281 C C . LYS A 1 280 ? 19.097 -22.473 12.165 1.00 50.34 280 LYS A C 1
ATOM 2283 O O . LYS A 1 280 ? 19.621 -23.552 12.425 1.00 50.34 280 LYS A O 1
ATOM 2288 N N . VAL A 1 281 ? 17.778 -22.357 11.999 1.00 56.09 281 VAL A N 1
ATOM 2289 C CA . VAL A 1 281 ? 16.839 -23.476 12.191 1.00 56.09 281 VAL A CA 1
ATOM 2290 C C . VAL A 1 281 ? 16.858 -24.465 11.020 1.00 56.09 281 VAL A C 1
ATOM 2292 O O . VAL A 1 281 ? 16.486 -25.626 11.218 1.00 56.09 281 VAL A O 1
ATOM 2295 N N . TRP A 1 282 ? 17.260 -24.045 9.816 1.00 60.19 282 TRP A N 1
ATOM 2296 C CA . TRP A 1 282 ? 17.071 -24.835 8.594 1.00 60.19 282 TRP A CA 1
ATOM 2297 C C . TRP A 1 282 ? 18.342 -25.463 8.036 1.00 60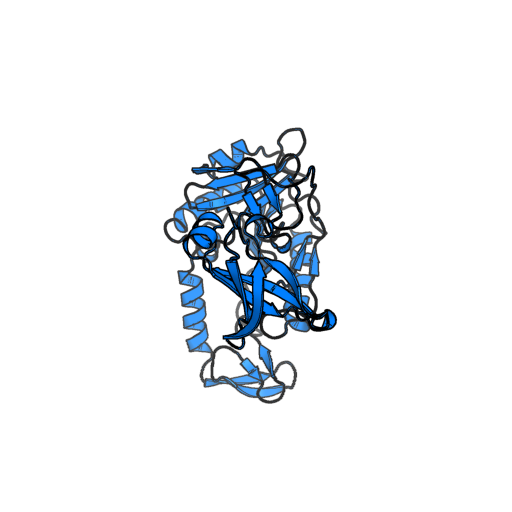.19 282 TRP A C 1
ATOM 2299 O O . TRP A 1 282 ? 18.248 -26.504 7.394 1.00 60.19 282 TRP A O 1
ATOM 2309 N N . LYS A 1 283 ? 19.529 -24.915 8.279 1.00 65.00 283 LYS A N 1
ATOM 2310 C CA . LYS A 1 283 ? 20.768 -25.502 7.756 1.00 65.00 283 LYS A CA 1
ATOM 2311 C C . LYS A 1 283 ? 21.021 -26.897 8.355 1.00 65.00 283 LYS A C 1
ATOM 2313 O O . LYS A 1 283 ? 21.103 -27.042 9.570 1.00 65.00 283 LYS A O 1
ATOM 2318 N N . GLY A 1 284 ? 21.160 -27.917 7.503 1.00 70.75 284 GLY A N 1
ATOM 2319 C CA . GLY A 1 284 ? 21.531 -29.277 7.917 1.00 70.75 284 GLY A CA 1
ATOM 2320 C C . GLY A 1 284 ? 20.388 -30.195 8.376 1.00 70.75 284 GLY A C 1
ATOM 2321 O O . GLY A 1 284 ? 20.675 -31.252 8.927 1.00 70.75 284 GLY A O 1
ATOM 2322 N N . LYS A 1 285 ? 19.112 -29.838 8.161 1.00 73.19 285 LYS A N 1
ATOM 2323 C CA . LYS A 1 285 ? 17.962 -30.708 8.488 1.00 73.19 285 LYS A CA 1
ATOM 2324 C C . LYS A 1 285 ? 17.448 -31.471 7.266 1.00 73.19 285 LYS A C 1
ATOM 2326 O O . LYS A 1 285 ? 17.405 -30.915 6.171 1.00 73.19 285 LYS A O 1
ATOM 2331 N N . GLU A 1 286 ? 17.009 -32.712 7.468 1.00 81.50 286 GLU A N 1
ATOM 2332 C CA . GLU A 1 286 ? 16.303 -33.491 6.444 1.00 81.50 286 GLU A CA 1
ATOM 2333 C C . GLU A 1 286 ? 14.878 -32.967 6.226 1.00 81.50 286 GLU A C 1
ATOM 2335 O O . GLU A 1 286 ? 14.188 -32.548 7.160 1.00 81.50 286 GLU A O 1
ATOM 2340 N N . ARG A 1 287 ? 14.437 -32.962 4.967 1.00 73.38 287 ARG A N 1
ATOM 2341 C CA . ARG A 1 287 ? 13.141 -32.429 4.537 1.00 73.38 287 ARG A CA 1
ATOM 2342 C C . ARG A 1 287 ? 12.572 -33.253 3.407 1.00 73.38 287 ARG A C 1
ATOM 2344 O O . ARG A 1 287 ? 13.287 -33.541 2.460 1.00 73.38 287 ARG A O 1
ATOM 2351 N N . GLU A 1 288 ? 11.272 -33.503 3.441 1.00 82.56 288 GLU A N 1
ATOM 2352 C CA . GLU A 1 288 ? 10.531 -34.054 2.310 1.00 82.56 288 GLU A CA 1
ATOM 2353 C C . GLU A 1 288 ? 10.022 -32.925 1.400 1.00 82.56 288 GLU A C 1
ATOM 2355 O O . GLU A 1 288 ? 9.362 -31.988 1.851 1.00 82.56 288 GLU A O 1
ATOM 2360 N N . CYS A 1 289 ? 10.309 -32.999 0.100 1.00 77.44 289 CYS A N 1
ATOM 2361 C CA . CYS A 1 289 ? 9.750 -32.071 -0.875 1.00 77.44 289 CYS A CA 1
ATOM 2362 C C . CYS A 1 289 ? 8.223 -32.252 -0.962 1.00 77.44 289 CYS A C 1
ATOM 2364 O O . CYS A 1 289 ? 7.772 -33.339 -1.327 1.00 77.44 289 CYS A O 1
ATOM 2366 N N . PRO A 1 290 ? 7.408 -31.202 -0.757 1.00 73.81 290 PRO A N 1
ATOM 2367 C CA . PRO A 1 290 ? 5.950 -31.336 -0.792 1.00 73.81 290 PRO A CA 1
ATOM 2368 C C . PRO A 1 290 ? 5.426 -31.704 -2.187 1.00 73.81 290 PRO A C 1
ATOM 2370 O O . PRO A 1 290 ? 4.385 -32.344 -2.302 1.00 73.81 290 PRO A O 1
ATOM 2373 N N . LYS A 1 291 ? 6.168 -31.346 -3.245 1.00 78.44 291 LYS A N 1
ATOM 2374 C CA . LYS A 1 291 ? 5.799 -31.621 -4.638 1.00 78.44 291 LYS A CA 1
ATOM 2375 C C . LYS A 1 291 ? 6.126 -33.049 -5.074 1.00 78.44 291 LYS A C 1
ATOM 2377 O O . LYS A 1 291 ? 5.299 -33.699 -5.697 1.00 78.44 291 LYS A O 1
ATOM 2382 N N . CYS A 1 292 ? 7.344 -33.521 -4.811 1.00 82.62 292 CYS A N 1
ATOM 2383 C CA . CYS A 1 292 ? 7.835 -34.793 -5.362 1.00 82.62 292 CYS A CA 1
ATOM 2384 C C . CYS A 1 292 ? 8.248 -35.821 -4.306 1.00 82.62 292 CYS A C 1
ATOM 2386 O O . CYS A 1 292 ? 8.848 -36.840 -4.655 1.00 82.62 292 CYS A O 1
ATOM 2388 N N . LYS A 1 293 ? 7.983 -35.538 -3.026 1.00 86.00 293 LYS A N 1
ATOM 2389 C CA . LYS A 1 293 ? 8.217 -36.437 -1.888 1.00 86.00 293 LYS A CA 1
ATOM 2390 C C . LYS A 1 293 ? 9.677 -36.843 -1.668 1.00 86.00 293 LYS A C 1
ATOM 2392 O O . LYS A 1 293 ? 9.977 -37.742 -0.900 1.00 86.00 293 LYS A O 1
ATOM 2397 N N . THR A 1 294 ? 10.613 -36.173 -2.340 1.00 86.06 294 THR A N 1
ATOM 2398 C CA . THR A 1 294 ? 12.048 -36.457 -2.211 1.00 86.06 294 THR A CA 1
ATOM 2399 C C . THR A 1 294 ? 12.586 -35.881 -0.916 1.00 86.06 294 THR A C 1
ATOM 2401 O O . THR A 1 294 ? 12.409 -34.686 -0.678 1.00 86.06 294 THR A O 1
ATOM 2404 N N . VAL A 1 295 ? 13.264 -36.712 -0.127 1.00 87.50 295 VAL A N 1
ATOM 2405 C CA . VAL A 1 295 ? 13.942 -36.284 1.097 1.00 87.50 295 VAL A CA 1
ATOM 2406 C C . VAL A 1 295 ? 15.318 -35.704 0.756 1.00 87.50 295 VAL A C 1
ATOM 2408 O O . VAL A 1 295 ? 16.047 -36.286 -0.046 1.00 87.50 295 VAL A O 1
ATOM 2411 N N . PHE A 1 296 ? 15.665 -34.542 1.305 1.00 81.69 296 PHE A N 1
ATOM 2412 C CA . PHE A 1 296 ? 16.965 -33.898 1.103 1.00 81.69 296 PHE A CA 1
ATOM 2413 C C . PHE A 1 296 ? 17.388 -33.061 2.314 1.00 81.69 296 PHE A C 1
ATOM 2415 O O . PHE A 1 296 ? 16.546 -32.608 3.089 1.00 81.69 296 PHE A O 1
ATOM 2422 N N . THR A 1 297 ? 18.693 -32.826 2.450 1.00 81.19 297 THR A N 1
ATOM 2423 C CA . THR A 1 297 ? 19.267 -31.980 3.505 1.00 81.19 297 THR A CA 1
ATOM 2424 C C . THR A 1 297 ? 19.388 -30.541 3.019 1.00 81.19 297 THR A C 1
ATOM 2426 O O . THR A 1 297 ? 20.008 -30.274 1.989 1.00 81.19 297 THR A O 1
ATOM 2429 N N . SER A 1 298 ? 18.805 -29.589 3.745 1.00 68.94 298 SER A N 1
ATOM 2430 C CA . SER A 1 298 ? 18.846 -28.172 3.372 1.00 68.94 298 SER A CA 1
ATOM 2431 C C . SER A 1 298 ? 20.244 -27.574 3.540 1.00 68.94 298 SER A C 1
ATOM 2433 O O . SER A 1 298 ? 20.839 -27.610 4.619 1.00 68.94 298 SER A O 1
ATOM 2435 N N . VAL A 1 299 ? 20.751 -26.981 2.457 1.00 59.47 299 VAL A N 1
ATOM 2436 C CA . VAL A 1 299 ? 22.087 -26.363 2.399 1.00 59.47 299 VAL A CA 1
ATOM 2437 C C . VAL A 1 299 ? 22.041 -24.880 2.815 1.00 59.47 299 VAL A C 1
ATOM 2439 O O . VAL A 1 299 ? 23.017 -24.374 3.368 1.00 59.47 299 VAL A O 1
ATOM 2442 N N . GLN A 1 300 ? 20.903 -24.197 2.601 1.00 59.94 300 GLN A N 1
ATOM 2443 C CA . GLN A 1 300 ? 20.630 -22.781 2.920 1.00 59.94 300 GLN A CA 1
ATOM 2444 C C . GLN A 1 300 ? 19.112 -22.547 3.142 1.00 59.94 300 GLN A C 1
ATOM 2446 O O . GLN A 1 300 ? 18.326 -23.494 3.075 1.00 59.94 300 GLN A O 1
ATOM 2451 N N . ASN A 1 301 ? 18.691 -21.293 3.361 1.00 54.69 301 ASN A N 1
ATOM 2452 C CA . ASN A 1 301 ? 17.291 -20.874 3.567 1.00 54.69 301 ASN A CA 1
ATOM 2453 C C . ASN A 1 301 ? 16.363 -20.998 2.340 1.00 54.69 301 ASN A C 1
ATOM 2455 O O . ASN A 1 301 ? 15.152 -20.795 2.449 1.00 54.69 301 ASN A O 1
ATOM 2459 N N . ILE A 1 302 ? 16.906 -21.339 1.171 1.00 53.97 302 ILE A N 1
ATOM 2460 C CA . ILE A 1 302 ? 16.131 -21.604 -0.042 1.00 53.97 302 ILE A CA 1
ATOM 2461 C C . ILE A 1 302 ? 16.083 -23.120 -0.221 1.00 53.97 302 ILE A C 1
ATOM 2463 O O . ILE A 1 302 ? 17.043 -23.743 -0.676 1.00 53.97 302 ILE A O 1
ATOM 2467 N N . GLY A 1 303 ? 14.958 -23.724 0.167 1.00 56.53 303 GLY A N 1
ATOM 2468 C CA . GLY A 1 303 ? 14.693 -25.143 -0.036 1.00 56.53 303 GLY A CA 1
ATOM 2469 C C . GLY A 1 303 ? 14.364 -25.419 -1.497 1.00 56.53 303 GLY A C 1
ATOM 2470 O O . GLY A 1 303 ? 13.212 -25.669 -1.829 1.00 56.53 303 GLY A O 1
ATOM 2471 N N . GLY A 1 304 ? 15.352 -25.330 -2.386 1.00 64.94 304 GLY A N 1
ATOM 2472 C CA . GLY A 1 304 ? 15.234 -25.863 -3.737 1.00 64.94 304 GLY A CA 1
ATOM 2473 C C . GLY A 1 304 ? 15.344 -27.379 -3.672 1.00 64.94 304 GLY A C 1
ATOM 2474 O O . GLY A 1 304 ? 16.407 -27.901 -3.344 1.00 64.94 304 GLY A O 1
ATOM 2475 N N . CYS A 1 305 ? 14.260 -28.102 -3.957 1.00 75.00 305 CYS A N 1
ATOM 2476 C CA . CYS A 1 305 ? 14.336 -29.555 -4.052 1.00 75.00 305 CYS A CA 1
ATOM 2477 C C . CYS A 1 305 ? 15.349 -29.931 -5.147 1.00 75.00 305 CYS A C 1
ATOM 2479 O O . CYS A 1 305 ? 15.114 -29.588 -6.310 1.00 75.00 305 CYS A O 1
ATOM 2481 N N . PRO A 1 306 ? 16.415 -30.689 -4.835 1.00 77.44 306 PRO A N 1
ATOM 2482 C CA . PRO A 1 306 ? 17.460 -31.001 -5.810 1.00 77.44 306 PRO A CA 1
ATOM 2483 C C . PRO A 1 306 ? 16.945 -31.865 -6.969 1.00 77.44 306 PRO A C 1
ATOM 2485 O O . PRO A 1 306 ? 17.544 -31.886 -8.037 1.00 77.44 306 PRO A O 1
ATOM 2488 N N . LYS A 1 307 ? 15.818 -32.563 -6.779 1.00 80.62 307 LYS A N 1
ATOM 2489 C CA . LYS A 1 307 ? 15.216 -33.420 -7.805 1.00 80.62 307 LYS A CA 1
ATOM 2490 C C . LYS A 1 307 ? 14.310 -32.666 -8.775 1.00 80.62 307 LYS A C 1
ATOM 2492 O O . LYS A 1 307 ? 14.335 -32.949 -9.964 1.00 80.62 307 LYS A O 1
ATOM 2497 N N . CYS A 1 308 ? 13.449 -31.776 -8.279 1.00 76.56 308 CYS A N 1
ATOM 2498 C CA . CYS A 1 308 ? 12.405 -31.151 -9.107 1.00 76.56 308 CYS A CA 1
ATOM 2499 C C . CYS A 1 308 ? 12.513 -29.627 -9.224 1.00 76.56 308 CYS A C 1
ATOM 2501 O O . CYS A 1 308 ? 11.647 -29.010 -9.842 1.00 76.56 308 CYS A O 1
ATOM 2503 N N . GLY A 1 309 ? 13.520 -29.016 -8.595 1.00 74.31 309 GLY A N 1
ATOM 2504 C CA . GLY A 1 309 ? 13.734 -27.569 -8.597 1.00 74.31 309 GLY A CA 1
ATOM 2505 C C . GLY A 1 309 ? 12.656 -26.767 -7.862 1.00 74.31 309 GLY A C 1
ATOM 2506 O O . GLY A 1 309 ? 12.682 -25.543 -7.907 1.00 74.31 309 GLY A O 1
ATOM 2507 N N . PHE A 1 310 ? 11.695 -27.422 -7.197 1.00 73.06 310 PHE A N 1
ATOM 2508 C CA . PHE A 1 310 ? 10.649 -26.734 -6.444 1.00 73.06 310 PHE A CA 1
ATOM 2509 C C . PHE A 1 310 ? 11.271 -25.978 -5.273 1.00 73.06 310 PHE A C 1
ATOM 2511 O O . PHE A 1 310 ? 11.852 -26.603 -4.386 1.00 73.06 310 PHE A O 1
ATOM 2518 N N . VAL A 1 311 ? 11.152 -24.653 -5.297 1.00 65.62 311 VAL A N 1
ATOM 2519 C CA . VAL A 1 311 ? 11.625 -23.762 -4.240 1.00 65.62 311 VAL A CA 1
ATOM 2520 C C . VAL A 1 311 ? 10.490 -23.536 -3.255 1.00 65.62 311 VAL A C 1
ATOM 2522 O O . VAL A 1 311 ? 9.436 -23.030 -3.631 1.00 65.62 311 VAL A O 1
ATOM 2525 N N . PHE A 1 312 ? 10.712 -23.880 -1.992 1.00 61.56 312 PHE A N 1
ATOM 2526 C CA . PHE A 1 312 ? 9.796 -23.554 -0.905 1.00 61.56 312 PHE A CA 1
ATOM 2527 C C . PHE A 1 312 ? 10.518 -22.762 0.184 1.00 61.56 312 PHE A C 1
ATOM 2529 O O . PHE A 1 312 ? 11.689 -23.003 0.483 1.00 61.56 312 PHE A O 1
ATOM 2536 N N . PHE A 1 313 ? 9.814 -21.775 0.739 1.00 50.78 313 PHE A N 1
ATOM 2537 C CA . PHE A 1 313 ? 10.340 -20.857 1.746 1.00 50.78 313 PHE A CA 1
ATOM 2538 C C . PHE A 1 313 ? 9.976 -21.329 3.152 1.00 50.78 313 PHE A C 1
ATOM 2540 O O . PHE A 1 313 ? 8.933 -21.945 3.376 1.00 50.78 313 PHE A O 1
ATOM 2547 N N . ALA A 1 314 ? 10.833 -20.987 4.112 1.00 45.66 314 ALA A N 1
ATOM 2548 C CA . ALA A 1 314 ? 10.707 -21.372 5.513 1.00 45.66 314 ALA A CA 1
ATOM 2549 C C . ALA A 1 314 ? 9.436 -20.868 6.228 1.00 45.66 314 ALA A C 1
ATOM 2551 O O . ALA A 1 314 ? 9.150 -21.328 7.330 1.00 45.66 314 ALA A O 1
ATOM 2552 N N . SER A 1 315 ? 8.654 -19.972 5.616 1.00 44.09 315 SER A N 1
ATOM 2553 C CA . SER A 1 315 ? 7.382 -19.473 6.158 1.00 44.09 315 SER A CA 1
ATOM 2554 C C . SER A 1 315 ? 6.225 -20.477 6.081 1.00 44.09 315 SER A C 1
ATOM 2556 O O . SER A 1 315 ? 5.156 -20.202 6.613 1.00 44.09 315 SER A O 1
ATOM 2558 N N . HIS A 1 316 ? 6.431 -21.653 5.483 1.00 39.44 316 HIS A N 1
ATOM 2559 C CA . HIS A 1 316 ? 5.472 -22.757 5.538 1.00 39.44 316 HIS A CA 1
ATOM 2560 C C . HIS A 1 316 ? 6.098 -24.033 6.122 1.00 39.44 316 HIS A C 1
ATOM 2562 O O . HIS A 1 316 ? 6.321 -25.011 5.403 1.00 39.44 316 HIS A O 1
ATOM 2568 N N . PRO A 1 317 ? 6.368 -24.093 7.439 1.00 33.03 317 PRO A N 1
ATOM 2569 C CA . PRO A 1 317 ? 6.325 -25.369 8.119 1.00 33.03 317 PRO A CA 1
ATOM 2570 C C . PRO A 1 317 ? 4.853 -25.763 8.246 1.00 33.03 317 PRO A C 1
ATOM 2572 O O . PRO A 1 317 ? 4.063 -25.088 8.906 1.00 33.03 317 PRO A O 1
ATOM 2575 N N . ALA A 1 318 ? 4.489 -26.884 7.634 1.00 36.66 318 ALA A N 1
ATOM 2576 C CA . ALA A 1 318 ? 3.367 -27.654 8.135 1.00 36.66 318 ALA A CA 1
ATOM 2577 C C . ALA A 1 318 ? 3.568 -27.838 9.658 1.00 36.66 318 ALA A C 1
ATOM 2579 O O . ALA A 1 318 ? 4.578 -28.397 10.081 1.00 36.66 318 ALA A O 1
ATOM 2580 N N . ASN A 1 319 ? 2.625 -27.331 10.457 1.00 34.53 319 ASN A N 1
ATOM 2581 C CA . ASN A 1 319 ? 2.412 -27.631 11.883 1.00 34.53 319 ASN A CA 1
ATOM 2582 C C . ASN A 1 319 ? 3.214 -26.931 13.000 1.00 34.53 319 ASN A C 1
ATOM 2584 O O . ASN A 1 319 ? 3.181 -27.421 14.125 1.00 34.53 319 ASN A O 1
ATOM 2588 N N . SER A 1 320 ? 3.812 -25.753 12.815 1.00 30.17 320 SER A N 1
ATOM 2589 C CA . SER A 1 320 ? 4.188 -24.950 14.000 1.00 30.17 320 SER A CA 1
ATOM 2590 C C . SER A 1 320 ? 4.353 -23.472 13.671 1.00 30.17 320 SER A C 1
ATOM 2592 O O . SER A 1 320 ? 5.456 -23.051 13.363 1.00 30.17 320 SER A O 1
ATOM 2594 N N . PHE A 1 321 ? 3.248 -22.730 13.661 1.00 28.64 321 PHE A N 1
ATOM 2595 C CA . PHE A 1 321 ? 3.097 -21.308 14.013 1.00 28.64 321 PHE A CA 1
ATOM 2596 C C . PHE A 1 321 ? 1.660 -20.946 13.622 1.00 28.64 321 PHE A C 1
ATOM 2598 O O . PHE A 1 321 ? 1.391 -20.486 12.516 1.00 28.64 321 PHE A O 1
ATOM 2605 N N . GLN A 1 322 ? 0.714 -21.232 14.520 1.00 24.59 322 GLN A N 1
ATOM 2606 C CA . GLN A 1 322 ? -0.567 -20.538 14.497 1.00 24.59 322 GLN A CA 1
ATOM 2607 C C . GLN A 1 322 ? -0.258 -19.075 14.822 1.00 24.59 322 GLN A C 1
ATOM 2609 O O . GLN A 1 322 ? -0.041 -18.718 15.976 1.00 24.59 322 GLN A O 1
ATOM 2614 N N . TYR A 1 323 ? -0.184 -18.236 13.795 1.00 30.64 323 TYR A N 1
ATOM 2615 C CA . TYR A 1 323 ? -0.664 -16.875 13.973 1.00 30.64 323 TYR A CA 1
ATOM 2616 C C . TYR A 1 323 ? -2.164 -17.003 14.276 1.00 30.64 323 TYR A C 1
ATOM 2618 O O . TYR A 1 323 ? -2.801 -17.874 13.677 1.00 30.64 323 TYR A O 1
ATOM 2626 N N . PRO A 1 324 ? -2.739 -16.246 15.226 1.00 26.44 324 PRO A N 1
ATOM 2627 C CA . PRO A 1 324 ? -4.186 -16.140 15.275 1.00 26.44 324 PRO A CA 1
ATOM 2628 C C . PRO A 1 324 ? -4.576 -15.490 13.945 1.00 26.44 324 PRO A C 1
ATOM 2630 O O . PRO A 1 324 ? -4.237 -14.332 13.697 1.00 26.44 324 PRO A O 1
ATOM 2633 N N . PHE A 1 325 ? -5.097 -16.327 13.052 1.00 35.00 325 PHE A N 1
ATOM 2634 C CA . PHE A 1 325 ? -5.552 -15.962 11.720 1.00 35.00 325 PHE A CA 1
ATOM 2635 C C . PHE A 1 325 ? -6.777 -15.061 11.823 1.00 35.00 325 PHE A C 1
ATOM 2637 O O . PHE A 1 325 ? -7.635 -15.364 12.687 1.00 35.00 325 PHE A O 1
#

Secondary structure (DSSP, 8-state):
--PPPEEEEEEETTTTEEEEEEEE-GGGS-SB--TT-EEEETTEEEEEEEEES-BHHHHHHHSEEEEEEEE-----GGGPPBSSSEEES----EESSSPPTT-EEE-GGGTTSEEEEEGGGHHHHHHHHHHHHHHHHHHEETTEES--EEE-S-SSTTTT---BHHHHHTTS-EEEE-S-EEESSS--EETTEEEEEETTS-EEEEEE-TTSBEEEEEE------TTHHHHHHHHHHHHHHTTEEEEEGGGTEEE-S-HHHHHHHH-HHHHHHHHHHHHHHHTT-EEE-TTT--EEE-SSSEEE-TTT--EEETT--TTS-----

Foldseek 3Di:
DPQQWAKEWEAAQVVRHTPDIDTHGLVPDDQFDDFQDWDQDPNFIKTFHDKVVGGSVVSSVVSYMYTYIYTDDPDPVLPDFALFQEAEPDQAAWDDFADDPQADEDASRQPPLWWKAACVCVVLLVVLLVSSVCQVVPFDDPNGGSDHYYRDSGVFRQPVHFDAPVNLCVLFPFPAWGPFYDYDPPGTTHPQKTWGQGPQRKIKIAHDDPVRGGRIIGIDPDARAPCQQVVLQSQLVVCAVRNIWGDNSRVSDTDHNDSVVSSCSRHVVVVVVVQVVLQVVQAQDWDQDPVPRDIDHDHGQFPQPPPPRDTDGPVDDDPDDPPVD

Radius of gyration: 25.03 Å; chains: 1; bounding box: 52×67×60 Å

Sequence (325 aa):
MDMKKIRVELVDSSKKSVITTSKRLPSELPDKFELVMILEIMGEEWSVVGADPMEKSEIIKTGRLRIELAKISYDNPNNTLFSLPTISDDPGVLEGETGPEGNFVIHEDDWRQLEFVSTIYEGSIAEEFEDIRIIYMNHRVGIGFKKLHVRNRSPLPFSDKSIQVMAIKEILPSRKDFNDLSYYQNGGVFSNSFAWETVWGKIIWGHTDKNNMIQVMCITDNYEHQHAITFSQKMAKLTDKYDLFFVDWRKGVKIKGSEELFIKYFSREEKMKAYAELDKVWKGKERECPKCKTVFTSVQNIGGCPKCGFVFFASHPANSFQYPF

pLDDT: mean 81.62, std 16.6, range [24.59, 98.69]

=== Feature glossary ===
Each block in this record encodes a different view of the same protein. In brief:

Predicted aligned error. PAE(i, j) answers: if I align the predicted and true structures on residue i, how far off (in Å) do I expect residue j to be? A block-diagonal PAE matrix with low values on the blocks and high values off-diagonal is the signature of a multi-domain protein with confidently predicted domains but uncertain inter-domain orientation.

Contact-map, Ramachandran, and PAE plots. Plot images: a contact map (which residues are close in 3D, as an N×N binary image), a Ramachandran scatter (backbone torsion angles, revealing secondary-structure composition at a glance), and — for AlphaFold structures — a PAE heatmap (pairwise prediction confidence).

Backbone torsions (φ/ψ). φ (phi) and ψ (psi) are the two rotatable backbone dihedrals per residue: φ is the C(i-1)–N–Cα–C torsion, ψ is the N–Cα–C–N(i+1) torsion, both in degrees on (−180°, 180°]. α-helical residues cluster near (−60°, −45°); β-strand residues near (−120°, +130°). A Ramachandran plot is simply a scatter of (φ, ψ) for every residue.

Foldseek 3Di. A 3Di character summarizes, for each residue, the relative orientation of the Cα frame of its nearest spatial neighbor. Because it encodes fold topology rather than chemistry, 3Di alignments detect remote structural similarity that sequence alignment misses.

Radius of gyration, Cα contacts, bounding box. Three whole-structure scalars: the radius of gyration (RMS distance of Cα from centroid, in Å), the count of Cα–Cα contacts (pairs closer than 8 Å and separated by more than four residues in sequence — i.e. tertiary, not local, contacts), and the bounding-box dimensions. Together they distinguish compact globular folds from extended fibres or disordered chains.

Sequence. Sequence gives the chain of amino acids in standard one-letter code (A=alanine, C=cysteine, …, Y=tyrosine), read N→C. It is the only feature that is directly encoded by the gene; all structural features are derived from the folded form of this sequence.

mmCIF coordinates. Atomic coordinates in PDBx/mmCIF format — the same representation the Protein Data Bank distributes. Each line of the _atom_site loop places one backbone atom in Cartesian space (units: ångströms, origin: arbitrary).

Secondary structure (3-state, P-SEA). Three-state secondary structure (P-SEA) collapses the eight DSSP classes into helix (a), strand (b), and coil (c). P-SEA assigns these from Cα geometry alone — distances and angles — without requiring backbone oxygens, so it works on any Cα trace.

InterPro / GO / CATH / organism. Functional annotations link the protein to curated databases. InterPro entries identify conserved domains and families by matching the sequence against member-database signatures (Pfam, PROSITE, CDD, …). Gene Ontology (GO) terms describe molecular function, biological process, and cellular component in a controlled vocabulary. CATH places the structure in a hierarchical fold classification (Class/Architecture/Topology/Homologous-superfamily). The organism is the source species.

B-factor. B-factor (Debye–Waller factor) reflects atomic displacement in the crystal lattice. It is an experimental observable (units Å²), not a prediction; low values mean the atom is pinned down, high values mean it moves or is heterogeneous across the crystal.

Rendered structure images. Structure images are PyMOL renders from six orthogonal camera directions. Cartoon representation draws helices as coils and strands as arrows; sticks shows the backbone as bonds; surface shows the solvent-excluded envelope. Rainbow coloring maps sequence position to hue (blue→red, N→C); chain coloring assigns a distinct color per polypeptide.

Solvent-accessible surface area. Solvent-accessible surface area (SASA) is the area in Å² traced out by the centre of a 1.4 Å probe sphere (a water molecule) rolled over the protein's van der Waals surface (Shrake–Rupley / Lee–Richards construction). Buried residues have near-zero SASA; fully exposed residues can exceed 200 Å². The total SASA scales roughly with the number of surface residues.

Secondary structure (8-state, DSSP). The SS8 string is DSSP's per-residue secondary-structure call. α-helix (H) means an i→i+4 H-bond ladder; β-strand (E) means the residue participates in a β-sheet; 3₁₀ (G) and π (I) are tighter and wider helices; T/S are turns/bends; '-' is loop.

pLDDT. For AlphaFold models, the B-factor field carries pLDDT — the model's own estimate of local accuracy on a 0–100 scale. Regions with pLDDT<50 should be treated as essentially unmodeled; they often correspond to intrinsically disordered segments.

Nearest PDB structures. Nearest PDB neighbors are the top structural matches found by Foldseek when searching this structure against the entire Protein Data Bank. Each hit reports a TM-score (0 to 1; >0.5 almost always implies the same fold) and an E-value. These are *structural* homologs — they may share no detectable sequence similarity.